Protein AF-A0A443RYI7-F1 (afdb_monomer_lite)

Foldseek 3Di:
DDDDDDDDDDDDDDDPPDPPPPPDDDDPPDQPAADPCLCVPQNAAKEKDFQWKWFFPVDADPVRHTDTDIAGQWMWIARPVDLVPGGPDIWGEADPDDPVRIGRVCFAAVDDPVRRNPTDHLVVVLSVVCNNRPPHQYFAAPVVSRCVNSVNNDDDPVSYDHQQCPAAAPVSGGDDLQVCCCQQPVDHASPTYHDRSVRSVSSVVSVVCVVVVVNVVVRHDSVVPD

Structure (mmCIF, N/CA/C/O backbone):
data_AF-A0A443RYI7-F1
#
_entry.id   AF-A0A443RYI7-F1
#
loop_
_atom_site.group_PDB
_atom_site.id
_atom_site.type_symbol
_atom_site.label_atom_id
_atom_site.label_alt_id
_atom_site.label_comp_id
_atom_site.label_asym_id
_atom_site.label_entity_id
_atom_site.label_seq_id
_atom_site.pdbx_PDB_ins_code
_atom_site.Cartn_x
_atom_site.Cartn_y
_atom_site.Cartn_z
_atom_site.occupancy
_atom_site.B_iso_or_equiv
_atom_site.auth_seq_id
_atom_site.auth_comp_id
_atom_site.auth_asym_id
_atom_site.auth_atom_id
_atom_site.pdbx_PDB_model_num
ATOM 1 N N . MET A 1 1 ? 34.301 -23.347 -64.567 1.00 43.81 1 MET A N 1
ATOM 2 C CA . MET A 1 1 ? 33.953 -21.922 -64.385 1.00 43.81 1 MET A CA 1
ATOM 3 C C . MET A 1 1 ? 32.588 -21.879 -63.715 1.00 43.81 1 MET A C 1
ATOM 5 O O . MET A 1 1 ? 31.635 -22.378 -64.293 1.00 43.81 1 MET A O 1
ATOM 9 N N . SER A 1 2 ? 32.547 -21.465 -62.447 1.00 40.09 2 SER A N 1
ATOM 10 C CA . SER A 1 2 ? 31.389 -21.588 -61.548 1.00 40.09 2 SER A CA 1
ATOM 11 C C . SER A 1 2 ? 30.437 -20.402 -61.723 1.00 40.09 2 SER A C 1
ATOM 13 O O . SER A 1 2 ? 30.880 -19.258 -61.648 1.00 40.09 2 SER A O 1
ATOM 15 N N . ALA A 1 3 ? 29.152 -20.670 -61.966 1.00 37.41 3 ALA A N 1
ATOM 16 C CA . ALA A 1 3 ? 28.098 -19.663 -62.034 1.00 37.41 3 ALA A CA 1
ATOM 17 C C . ALA A 1 3 ? 27.411 -19.554 -60.663 1.00 37.41 3 ALA A C 1
ATOM 19 O O . ALA A 1 3 ? 26.703 -20.467 -60.242 1.00 37.41 3 ALA A O 1
ATOM 20 N N . ALA A 1 4 ? 27.632 -18.441 -59.961 1.00 40.25 4 ALA A N 1
ATOM 21 C CA . ALA A 1 4 ? 26.939 -18.114 -58.719 1.00 40.25 4 ALA A CA 1
ATOM 22 C C . ALA A 1 4 ? 25.661 -17.317 -59.025 1.00 40.25 4 ALA A C 1
ATOM 24 O O . ALA A 1 4 ? 25.705 -16.255 -59.646 1.00 40.25 4 ALA A O 1
ATOM 25 N N . SER A 1 5 ? 24.523 -17.845 -58.575 1.00 39.62 5 SER A N 1
ATOM 26 C CA . SER A 1 5 ? 23.201 -17.221 -58.660 1.00 39.62 5 SER A CA 1
ATOM 27 C C . SER A 1 5 ? 23.110 -16.039 -57.683 1.00 39.62 5 SER A C 1
ATOM 29 O O . SER A 1 5 ? 23.299 -16.226 -56.480 1.00 39.62 5 SER A O 1
ATOM 31 N N . GLN A 1 6 ? 22.784 -14.839 -58.170 1.00 38.78 6 GLN A N 1
ATOM 32 C CA . GLN A 1 6 ? 22.410 -13.702 -57.324 1.00 38.78 6 GLN A CA 1
ATOM 33 C C . GLN A 1 6 ? 20.887 -13.668 -57.154 1.00 38.78 6 GLN A C 1
ATOM 35 O O . GLN A 1 6 ? 20.152 -13.340 -58.083 1.00 38.78 6 GLN A O 1
ATOM 40 N N . ALA A 1 7 ? 20.411 -14.001 -55.954 1.00 41.38 7 ALA A N 1
ATOM 41 C CA . ALA A 1 7 ? 19.024 -13.804 -55.554 1.00 41.38 7 ALA A CA 1
ATOM 42 C C . ALA A 1 7 ? 18.812 -12.348 -55.105 1.00 41.38 7 ALA A C 1
ATOM 44 O O . ALA A 1 7 ? 19.415 -11.882 -54.138 1.00 41.38 7 ALA A O 1
ATOM 45 N N . SER A 1 8 ? 17.937 -11.626 -55.803 1.00 38.16 8 SER A N 1
ATOM 46 C CA . SER A 1 8 ? 17.527 -10.259 -55.477 1.00 38.16 8 SER A CA 1
ATOM 47 C C . SER A 1 8 ? 16.677 -10.228 -54.197 1.00 38.16 8 SER A C 1
ATOM 49 O O . SER A 1 8 ? 15.516 -10.644 -54.209 1.00 38.16 8 SER A O 1
ATOM 51 N N . HIS A 1 9 ? 17.227 -9.711 -53.098 1.00 39.56 9 HIS A N 1
ATOM 52 C CA . HIS A 1 9 ? 16.470 -9.393 -51.884 1.00 39.56 9 HIS A CA 1
ATOM 53 C C . HIS A 1 9 ? 15.581 -8.163 -52.129 1.00 39.56 9 HIS A C 1
ATOM 55 O O . HIS A 1 9 ? 16.078 -7.050 -52.295 1.00 39.56 9 HIS A O 1
ATOM 61 N N . LYS A 1 10 ? 14.256 -8.348 -52.141 1.00 42.88 10 LYS A N 1
ATOM 62 C CA . LYS A 1 10 ? 13.304 -7.232 -52.044 1.00 42.88 10 LYS A CA 1
ATOM 63 C C . LYS A 1 10 ? 13.185 -6.814 -50.571 1.00 42.88 10 LYS A C 1
ATOM 65 O O . LYS A 1 10 ? 12.983 -7.691 -49.731 1.00 42.88 10 LYS A O 1
ATOM 70 N N . PRO A 1 11 ? 13.278 -5.519 -50.228 1.00 38.47 11 PRO A N 1
ATOM 71 C CA . PRO A 1 11 ? 13.053 -5.076 -48.858 1.00 38.47 11 PRO A CA 1
ATOM 72 C C . PRO A 1 11 ? 11.574 -5.257 -48.488 1.00 38.47 11 PRO A C 1
ATOM 74 O O . PRO A 1 11 ? 10.683 -4.847 -49.232 1.00 38.47 11 PRO A O 1
ATOM 77 N N . GLY A 1 12 ? 11.322 -5.892 -47.340 1.00 43.19 12 GLY A N 1
ATOM 78 C CA . GLY A 1 12 ? 9.984 -6.034 -46.766 1.00 43.19 12 GLY A CA 1
ATOM 79 C C . GLY A 1 12 ? 9.364 -4.681 -46.379 1.00 43.19 12 GLY A C 1
ATOM 80 O O . GLY A 1 12 ? 10.075 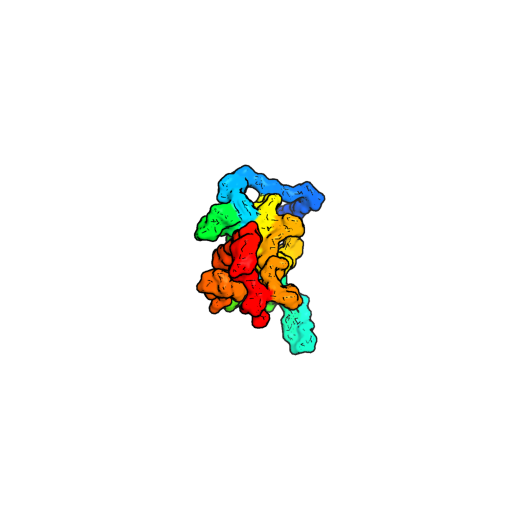-3.675 -46.280 1.00 43.19 12 GLY A O 1
ATOM 81 N N . PRO A 1 13 ? 8.037 -4.623 -46.174 1.00 38.12 13 PRO A N 1
ATOM 82 C CA . PRO A 1 13 ? 7.335 -3.372 -45.915 1.00 38.12 13 PRO A CA 1
ATOM 83 C C . PRO A 1 13 ? 7.849 -2.709 -44.630 1.00 38.12 13 PRO A C 1
ATOM 85 O O . PRO A 1 13 ? 7.863 -3.315 -43.560 1.00 38.12 13 PRO A O 1
ATOM 88 N N . ARG A 1 14 ? 8.266 -1.440 -44.742 1.00 41.56 14 ARG A N 1
ATOM 89 C CA . ARG A 1 14 ? 8.640 -0.593 -43.600 1.00 41.56 14 ARG A CA 1
ATOM 90 C C . ARG A 1 14 ? 7.462 -0.507 -42.628 1.00 41.56 14 ARG A C 1
ATOM 92 O O . ARG A 1 14 ? 6.391 -0.031 -43.006 1.00 41.56 14 ARG A O 1
ATOM 99 N N . ALA A 1 15 ? 7.680 -0.923 -41.381 1.00 39.38 15 ALA A N 1
ATOM 100 C CA . ALA A 1 15 ? 6.757 -0.661 -40.286 1.00 39.38 15 ALA A CA 1
ATOM 101 C C . ALA A 1 15 ? 6.470 0.849 -40.229 1.00 39.38 15 ALA A C 1
ATOM 103 O O . ALA A 1 15 ? 7.394 1.664 -40.161 1.00 39.38 15 ALA A O 1
ATOM 104 N N . LYS A 1 16 ? 5.191 1.231 -40.320 1.00 35.66 16 LYS A N 1
ATOM 105 C CA . LYS A 1 16 ? 4.776 2.627 -40.163 1.00 35.66 16 LYS A CA 1
ATOM 106 C C . LYS A 1 16 ? 5.131 3.063 -38.744 1.00 35.66 16 LYS A C 1
ATOM 108 O O . LYS A 1 16 ? 4.700 2.429 -37.785 1.00 35.66 16 LYS A O 1
ATOM 113 N N . ALA A 1 17 ? 5.910 4.136 -38.626 1.00 36.09 17 ALA A N 1
ATOM 114 C CA . ALA A 1 17 ? 6.162 4.791 -37.354 1.00 36.09 17 ALA A CA 1
ATOM 115 C C . ALA A 1 17 ? 4.813 5.187 -36.737 1.00 36.09 17 ALA A C 1
ATOM 117 O O . ALA A 1 17 ? 4.085 6.008 -37.298 1.00 36.09 17 ALA A O 1
ATOM 118 N N . ILE A 1 18 ? 4.462 4.567 -35.611 1.00 36.22 18 ILE A N 1
ATOM 119 C CA . ILE A 1 18 ? 3.327 4.989 -34.796 1.00 36.22 18 ILE A CA 1
ATOM 120 C C . ILE A 1 18 ? 3.716 6.361 -34.251 1.00 36.22 18 ILE A C 1
ATOM 122 O O . ILE A 1 18 ? 4.628 6.472 -33.433 1.00 36.22 18 ILE A O 1
ATOM 126 N N . GLN A 1 19 ? 3.074 7.415 -34.757 1.00 32.22 19 GLN A N 1
ATOM 127 C CA . GLN A 1 19 ? 3.168 8.741 -34.160 1.00 32.22 19 GLN A CA 1
ATOM 128 C C . GLN A 1 19 ? 2.731 8.617 -32.703 1.00 32.22 19 GLN A C 1
ATOM 130 O O . GLN A 1 19 ? 1.553 8.390 -32.416 1.00 32.22 19 GLN A O 1
ATOM 135 N N . SER A 1 20 ? 3.692 8.750 -31.789 1.00 33.91 20 SER A N 1
ATOM 136 C CA . SER A 1 20 ? 3.438 8.925 -30.368 1.00 33.91 20 SER A CA 1
ATOM 137 C C . SER A 1 20 ? 2.616 10.199 -30.213 1.00 33.91 20 SER A C 1
ATOM 139 O O . SER A 1 20 ? 3.154 11.311 -30.245 1.00 33.91 20 SER A O 1
ATOM 141 N N . HIS A 1 21 ? 1.302 10.049 -30.102 1.00 33.75 21 HIS A N 1
ATOM 142 C CA . HIS A 1 21 ? 0.443 11.138 -29.686 1.00 33.75 21 HIS A CA 1
ATOM 143 C C . HIS A 1 21 ? 0.839 11.425 -28.239 1.00 33.75 21 HIS A C 1
ATOM 145 O O . HIS A 1 21 ? 0.488 10.678 -27.330 1.00 33.75 21 HIS A O 1
ATOM 151 N N . LYS A 1 22 ? 1.663 12.460 -28.037 1.00 35.72 22 LYS A N 1
ATOM 152 C CA . LYS A 1 22 ? 1.912 13.036 -26.717 1.00 35.72 22 LYS A CA 1
ATOM 153 C C . LYS A 1 22 ? 0.568 13.555 -26.222 1.00 35.72 22 LYS A C 1
ATOM 155 O O . LYS A 1 22 ? 0.165 14.656 -26.585 1.00 35.72 22 LYS A O 1
ATOM 160 N N . VAL A 1 23 ? -0.148 12.739 -25.457 1.00 33.56 23 VAL A N 1
ATOM 161 C CA . VAL A 1 23 ? -1.316 13.208 -24.718 1.00 33.56 23 VAL A CA 1
ATOM 162 C C . VAL A 1 23 ? -0.775 14.196 -23.679 1.00 33.56 23 VAL A C 1
ATOM 164 O O . VAL A 1 23 ? 0.109 13.813 -22.906 1.00 33.56 23 VAL A O 1
ATOM 167 N N . PRO A 1 24 ? -1.200 15.470 -23.680 1.00 34.31 24 PRO A N 1
ATOM 168 C CA . PRO A 1 24 ? -0.749 16.411 -22.669 1.00 34.31 24 PRO A CA 1
ATOM 169 C C . PRO A 1 24 ? -1.235 15.919 -21.305 1.00 34.31 24 PRO A C 1
ATOM 171 O O . PRO A 1 24 ? -2.402 15.553 -21.159 1.00 34.31 24 PRO A O 1
ATOM 174 N N . LEU A 1 25 ? -0.348 15.913 -20.308 1.00 34.78 25 LEU A N 1
ATOM 175 C CA . LEU A 1 25 ? -0.761 15.748 -18.916 1.00 34.78 25 LEU A CA 1
ATOM 176 C C . LEU A 1 25 ? -1.787 16.847 -18.583 1.00 34.78 25 LEU A C 1
ATOM 178 O O . LEU A 1 25 ? -1.568 18.001 -18.970 1.00 34.78 25 LEU A O 1
ATOM 182 N N . PRO A 1 26 ? -2.904 16.531 -17.906 1.00 39.03 26 PRO A N 1
ATOM 183 C CA . PRO A 1 26 ? -3.878 17.549 -17.551 1.00 39.03 26 PRO A CA 1
ATOM 184 C C . PRO A 1 26 ? -3.249 18.558 -16.581 1.00 39.03 26 PRO A C 1
ATOM 186 O O . PRO A 1 26 ? -2.597 18.189 -15.604 1.00 39.03 26 PRO A O 1
ATOM 189 N N . PHE A 1 27 ? -3.452 19.841 -16.886 1.00 35.19 27 PHE A N 1
ATOM 190 C CA . PHE A 1 27 ? -3.135 20.986 -16.034 1.00 35.19 27 PHE A CA 1
ATOM 191 C C . PHE A 1 27 ? -3.686 20.809 -14.603 1.00 35.19 27 PHE A C 1
ATOM 193 O O . PHE A 1 27 ? -4.706 20.133 -14.418 1.00 35.19 27 PHE A O 1
ATOM 200 N N . PRO A 1 28 ? -3.088 21.468 -13.588 1.00 38.59 28 PRO A N 1
ATOM 201 C CA . PRO A 1 28 ? -3.657 21.509 -12.247 1.00 38.59 28 PRO A CA 1
ATOM 202 C C . PRO A 1 28 ? -4.983 22.279 -12.313 1.00 38.59 28 PRO A C 1
ATOM 204 O O . PRO A 1 28 ? -5.000 23.500 -12.426 1.00 38.59 28 PRO A O 1
ATOM 207 N N . GLY A 1 29 ? -6.104 21.555 -12.333 1.00 37.88 29 GLY A N 1
ATOM 208 C CA . GLY A 1 29 ? -7.439 22.159 -12.392 1.00 37.88 29 GLY A CA 1
ATOM 209 C C . GLY A 1 29 ? -8.545 21.286 -12.985 1.00 37.88 29 GLY A C 1
ATOM 210 O O . GLY A 1 29 ? -9.714 21.576 -12.758 1.00 37.88 29 GLY A O 1
ATOM 211 N N . PHE A 1 30 ? -8.221 20.201 -13.697 1.00 41.50 30 PHE A N 1
ATOM 212 C CA . PHE A 1 30 ? -9.244 19.281 -14.208 1.00 41.50 30 PHE A CA 1
ATOM 213 C C . PHE A 1 30 ? -8.794 17.826 -14.054 1.00 41.50 30 PHE A C 1
ATOM 215 O O . PHE A 1 30 ? -8.248 17.213 -14.969 1.00 41.50 30 PHE A O 1
ATOM 222 N N . MET A 1 31 ? -8.994 17.272 -12.856 1.00 49.22 31 MET A N 1
ATOM 223 C CA . MET A 1 31 ? -8.904 15.825 -12.664 1.00 49.22 31 MET A CA 1
ATOM 224 C C . MET A 1 31 ? -10.118 15.163 -13.333 1.00 49.22 31 MET A C 1
ATOM 226 O O . MET A 1 31 ? -11.227 15.688 -13.202 1.00 49.22 31 MET A O 1
ATOM 230 N N . PRO A 1 32 ? -9.959 14.027 -14.038 1.00 52.44 32 PRO A N 1
ATOM 231 C CA . PRO A 1 32 ? -11.094 13.321 -14.619 1.00 52.44 32 PRO A CA 1
ATOM 232 C C . PRO A 1 32 ? -12.107 12.972 -13.520 1.00 52.44 32 PRO A C 1
ATOM 234 O O . PRO A 1 32 ? -11.778 12.344 -12.511 1.00 52.44 32 PRO A O 1
ATOM 237 N N . THR A 1 33 ? -13.348 13.421 -13.697 1.00 57.69 33 THR A N 1
ATOM 238 C CA . THR A 1 33 ? -14.435 13.168 -12.752 1.00 57.69 33 THR A CA 1
ATOM 239 C C . THR A 1 33 ? -14.853 11.698 -12.796 1.00 57.69 33 THR A C 1
ATOM 241 O O . THR A 1 33 ? -14.803 11.034 -13.834 1.00 57.69 33 THR A O 1
ATOM 244 N N . ARG A 1 34 ? -15.250 11.165 -11.635 1.00 65.19 34 ARG A N 1
ATOM 245 C CA . ARG A 1 34 ? -15.766 9.798 -11.500 1.00 65.19 34 ARG A CA 1
ATOM 246 C C . ARG A 1 34 ? -17.025 9.640 -12.357 1.00 65.19 34 ARG A C 1
ATOM 248 O O . ARG A 1 34 ? -17.881 10.524 -12.365 1.00 65.19 34 ARG A O 1
ATOM 255 N N . THR A 1 35 ? -17.177 8.513 -13.050 1.00 66.56 35 THR A N 1
ATOM 256 C CA . THR A 1 35 ? -18.417 8.245 -13.788 1.00 66.56 35 THR A CA 1
ATOM 257 C C . THR A 1 35 ? -19.504 7.748 -12.835 1.00 66.56 35 THR A C 1
ATOM 259 O O . THR A 1 35 ? -19.222 7.101 -11.825 1.00 66.56 35 THR A O 1
ATOM 262 N N . ARG A 1 36 ? -20.776 7.983 -13.173 1.00 61.09 36 ARG A N 1
ATOM 263 C CA . ARG A 1 36 ? -21.921 7.433 -12.425 1.00 61.09 36 ARG A CA 1
ATOM 264 C C . ARG A 1 36 ? -21.851 5.903 -12.283 1.00 61.09 36 ARG A C 1
ATOM 266 O O . ARG A 1 36 ? -22.144 5.379 -11.215 1.00 61.09 36 ARG A O 1
ATOM 273 N N . LYS A 1 37 ? -21.354 5.208 -13.314 1.00 63.88 37 LYS A N 1
ATOM 274 C CA . LYS A 1 37 ? -21.107 3.758 -13.282 1.00 63.88 37 LYS A CA 1
ATOM 275 C C . LYS A 1 37 ? -20.062 3.363 -12.239 1.00 63.88 37 LYS A C 1
ATOM 277 O O . LYS A 1 37 ? -20.247 2.358 -11.568 1.00 63.88 37 LYS A O 1
ATOM 282 N N . ASP A 1 38 ? -18.996 4.145 -12.057 1.00 62.56 38 ASP A N 1
ATOM 283 C CA . ASP A 1 38 ? -18.013 3.873 -10.999 1.00 62.56 38 ASP A CA 1
ATOM 284 C C . ASP A 1 38 ? -18.622 4.080 -9.604 1.00 62.56 38 ASP A C 1
ATOM 286 O O . ASP A 1 38 ? -18.206 3.420 -8.653 1.00 62.56 38 ASP A O 1
ATOM 290 N N . ILE A 1 39 ? -19.566 5.024 -9.457 1.00 63.91 39 ILE A N 1
ATOM 291 C CA . ILE A 1 39 ? -20.328 5.274 -8.217 1.00 63.91 39 ILE A CA 1
ATOM 292 C C . ILE A 1 39 ? -21.167 4.068 -7.840 1.00 63.91 39 ILE A C 1
ATOM 294 O O . ILE A 1 39 ? -21.011 3.533 -6.745 1.00 63.91 39 ILE A O 1
ATOM 298 N N . GLU A 1 40 ? -21.986 3.619 -8.779 1.00 63.25 40 GLU A N 1
ATOM 299 C CA . GLU A 1 40 ? -22.911 2.506 -8.595 1.00 63.25 40 GLU A CA 1
ATOM 300 C C . GLU A 1 40 ? -22.177 1.165 -8.436 1.00 63.25 40 GLU A C 1
ATOM 302 O O . GLU A 1 40 ? -22.573 0.344 -7.615 1.00 63.25 40 GLU A O 1
ATOM 307 N N . LYS A 1 41 ? -21.078 0.948 -9.172 1.00 61.06 41 LYS A N 1
ATOM 308 C CA . LYS A 1 41 ? -20.341 -0.327 -9.173 1.00 61.06 41 LYS A CA 1
ATOM 309 C C . LYS A 1 41 ? -19.407 -0.507 -7.975 1.00 61.06 41 LYS A C 1
ATOM 311 O O . LYS A 1 41 ? -19.204 -1.629 -7.528 1.00 61.06 41 LYS A O 1
ATOM 316 N N . PHE A 1 42 ? -18.798 0.574 -7.491 1.00 63.94 42 PHE A N 1
ATOM 317 C CA . PHE A 1 42 ? -17.690 0.503 -6.533 1.00 63.94 42 PHE A CA 1
ATOM 318 C C . PHE A 1 42 ? -17.905 1.365 -5.291 1.00 63.94 42 PHE A C 1
ATOM 320 O O . PHE A 1 42 ? -16.907 1.789 -4.718 1.00 63.94 42 PHE A O 1
ATOM 327 N N . GLY A 1 43 ? -19.143 1.747 -4.956 1.00 64.94 43 GLY A N 1
ATOM 328 C CA . GLY A 1 43 ? -19.494 2.695 -3.885 1.00 64.94 43 GLY A CA 1
ATOM 329 C C . GLY A 1 43 ? -18.618 2.642 -2.616 1.00 64.94 43 GLY A C 1
ATOM 330 O O . GLY A 1 43 ? -18.002 1.631 -2.300 1.00 64.94 43 GLY A O 1
ATOM 331 N N . GLY A 1 44 ? -18.553 3.756 -1.885 1.00 79.12 44 GLY A N 1
ATOM 332 C CA . GLY A 1 44 ? -17.774 3.855 -0.642 1.00 79.12 44 GLY A CA 1
ATOM 333 C C . GLY A 1 44 ? -16.292 4.194 -0.828 1.00 79.12 44 GLY A C 1
ATOM 334 O O . GLY A 1 44 ? -15.858 4.591 -1.916 1.00 79.12 44 GLY A O 1
ATOM 335 N N . ASP A 1 45 ? -15.552 4.079 0.268 1.00 88.06 45 ASP A N 1
ATOM 336 C CA . ASP A 1 45 ? -14.120 4.355 0.387 1.00 88.06 45 ASP A CA 1
ATOM 337 C C . ASP A 1 45 ? -13.264 3.206 -0.182 1.00 88.06 45 ASP A C 1
ATOM 339 O O . ASP A 1 45 ? -13.780 2.121 -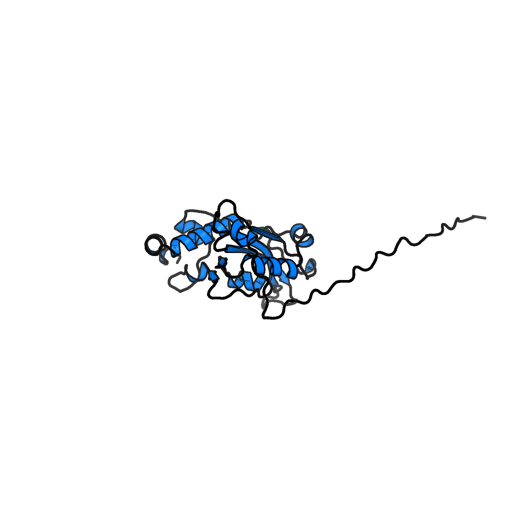0.483 1.00 88.06 45 ASP A O 1
ATOM 343 N N . ILE A 1 46 ? -11.976 3.470 -0.417 1.00 92.12 46 ILE A N 1
ATOM 344 C CA . ILE A 1 46 ? -11.070 2.563 -1.135 1.00 92.12 46 ILE A CA 1
ATOM 345 C C . ILE A 1 46 ? -9.865 2.226 -0.271 1.00 92.12 46 ILE A C 1
ATOM 347 O O . ILE A 1 46 ? -9.175 3.131 0.189 1.00 92.12 46 ILE A O 1
ATOM 351 N N . CYS A 1 47 ? -9.566 0.935 -0.145 1.00 94.06 47 CYS A N 1
ATOM 352 C CA . CYS A 1 47 ? -8.260 0.484 0.311 1.00 94.06 47 CYS A CA 1
ATOM 353 C C . CYS A 1 47 ? -7.295 0.399 -0.874 1.00 94.06 47 CYS A C 1
ATOM 355 O O . CYS A 1 47 ? -7.667 -0.107 -1.935 1.00 94.06 47 CYS A O 1
ATOM 357 N N . ILE A 1 48 ? -6.068 0.869 -0.689 1.00 95.31 48 ILE A N 1
ATOM 358 C CA . ILE A 1 48 ? -4.972 0.722 -1.648 1.00 95.31 48 ILE A CA 1
ATOM 359 C C . ILE A 1 48 ? -3.864 -0.118 -1.026 1.00 95.31 48 ILE A C 1
ATOM 361 O O . ILE A 1 48 ? -3.579 0.015 0.162 1.00 95.31 48 ILE A O 1
ATOM 365 N N . ASP A 1 49 ? -3.246 -0.954 -1.850 1.00 95.00 49 ASP A N 1
ATOM 366 C CA . ASP A 1 49 ? -1.980 -1.598 -1.530 1.00 95.00 49 ASP A CA 1
ATOM 367 C C . ASP A 1 49 ? -1.041 -1.553 -2.744 1.00 95.00 49 ASP A C 1
ATOM 369 O O . ASP A 1 49 ? -1.477 -1.639 -3.904 1.00 95.00 49 ASP A O 1
ATOM 373 N N . VAL A 1 50 ? 0.252 -1.353 -2.472 1.00 96.88 50 VAL A N 1
ATOM 374 C CA . VAL A 1 50 ? 1.279 -1.123 -3.492 1.00 96.88 50 VAL A CA 1
ATOM 375 C C . VAL A 1 50 ? 2.479 -2.028 -3.270 1.00 96.88 50 VAL A C 1
ATOM 377 O O . VAL A 1 50 ? 3.322 -1.792 -2.396 1.00 96.88 50 VAL A O 1
ATOM 380 N N . GLU A 1 51 ? 2.650 -2.970 -4.191 1.00 96.56 51 GLU A N 1
ATOM 381 C CA . GLU A 1 51 ? 3.861 -3.772 -4.275 1.00 96.56 51 GLU A CA 1
ATOM 382 C C . GLU A 1 51 ? 4.954 -3.028 -5.024 1.00 96.56 51 GLU A C 1
ATOM 384 O O . GLU A 1 51 ? 4.724 -2.414 -6.073 1.00 96.56 51 GLU A O 1
ATOM 389 N N . LYS A 1 52 ? 6.177 -3.098 -4.497 1.00 96.56 52 LYS A N 1
ATOM 390 C CA . LYS A 1 52 ? 7.283 -2.234 -4.921 1.00 96.56 52 LYS A CA 1
ATOM 391 C C . LYS A 1 52 ? 8.438 -3.037 -5.505 1.00 96.56 52 LYS A C 1
ATOM 393 O O . LYS A 1 52 ? 8.726 -4.161 -5.102 1.00 96.56 52 LYS A O 1
ATOM 398 N N . ILE A 1 53 ? 9.148 -2.397 -6.421 1.00 96.69 53 ILE A N 1
ATOM 399 C CA . ILE A 1 53 ? 10.481 -2.773 -6.883 1.00 96.69 53 ILE A CA 1
ATOM 400 C C . ILE A 1 53 ? 11.500 -1.739 -6.404 1.00 96.69 53 ILE A C 1
ATOM 402 O O . ILE A 1 53 ? 11.173 -0.571 -6.206 1.00 96.69 53 ILE A O 1
ATOM 406 N N . GLY A 1 54 ? 12.752 -2.156 -6.243 1.00 96.69 54 GLY A N 1
ATOM 407 C CA . GLY A 1 54 ? 13.878 -1.242 -6.084 1.00 96.69 54 GLY A CA 1
ATOM 408 C C . GLY A 1 54 ? 14.466 -0.877 -7.444 1.00 96.69 54 GLY A C 1
ATOM 409 O O . GLY A 1 54 ? 14.698 -1.758 -8.270 1.00 96.69 54 GLY A O 1
ATOM 410 N N . VAL A 1 55 ? 14.763 0.397 -7.668 1.00 96.06 55 VAL A N 1
ATOM 411 C CA . VAL A 1 55 ? 15.428 0.895 -8.876 1.00 96.06 55 VAL A CA 1
ATOM 412 C C . VAL A 1 55 ? 16.763 1.509 -8.485 1.00 96.06 55 VAL A C 1
ATOM 414 O O . VAL A 1 55 ? 16.819 2.462 -7.716 1.00 96.06 55 VAL A O 1
ATOM 417 N N . TRP A 1 56 ? 17.858 0.948 -8.995 1.00 95.31 56 TRP A N 1
ATOM 418 C CA . TRP A 1 56 ? 19.188 1.494 -8.755 1.00 95.31 56 TRP A CA 1
ATOM 419 C C . TRP A 1 56 ? 19.362 2.804 -9.524 1.00 95.31 56 TRP A C 1
ATOM 421 O O . TRP A 1 56 ? 19.223 2.830 -10.746 1.00 95.31 56 TRP A O 1
ATOM 431 N N . ASN A 1 57 ? 19.708 3.872 -8.812 1.00 86.88 57 ASN A N 1
ATOM 432 C CA . ASN A 1 57 ? 19.831 5.223 -9.365 1.00 86.88 57 ASN A CA 1
ATOM 433 C C . ASN A 1 57 ? 21.288 5.655 -9.623 1.00 86.88 57 ASN A C 1
ATOM 435 O O . ASN A 1 57 ? 21.570 6.839 -9.783 1.00 86.88 57 ASN A O 1
ATOM 439 N N . GLY A 1 58 ? 22.232 4.709 -9.639 1.00 86.69 58 GLY A N 1
ATOM 440 C CA . GLY A 1 58 ? 23.666 5.009 -9.743 1.00 86.69 58 GLY A CA 1
ATOM 441 C C . GLY A 1 58 ? 24.338 5.300 -8.397 1.00 86.69 58 GLY A C 1
ATOM 442 O O . GLY A 1 58 ? 25.564 5.330 -8.319 1.00 86.69 58 GLY A O 1
ATOM 443 N N . GLY A 1 59 ? 23.555 5.468 -7.328 1.00 87.56 59 GLY A N 1
ATOM 444 C CA . GLY A 1 59 ? 24.049 5.748 -5.987 1.00 87.56 59 GLY A CA 1
ATOM 445 C C . GLY A 1 59 ? 24.591 4.519 -5.255 1.00 87.56 59 GLY A C 1
ATOM 446 O O . GLY A 1 59 ? 24.209 3.371 -5.518 1.00 87.56 59 GLY A O 1
ATOM 447 N N . TYR A 1 60 ? 25.455 4.783 -4.277 1.00 89.25 60 TYR A N 1
ATOM 448 C CA . TYR A 1 60 ? 25.984 3.797 -3.341 1.00 89.25 60 TYR A CA 1
ATOM 449 C C . TYR A 1 60 ? 25.832 4.314 -1.907 1.00 89.25 60 TYR A C 1
ATOM 451 O O . TYR A 1 60 ? 26.079 5.482 -1.616 1.00 89.25 60 TYR A O 1
ATOM 459 N N . SER A 1 61 ? 25.410 3.433 -1.007 1.00 84.50 61 SER A N 1
ATOM 460 C CA . SER A 1 61 ? 25.419 3.660 0.438 1.00 84.50 61 SER A CA 1
ATOM 461 C C . SER A 1 61 ? 26.850 3.844 0.960 1.00 84.50 61 SER A C 1
ATOM 463 O O . SER A 1 61 ? 27.816 3.436 0.312 1.00 84.50 61 SER A O 1
ATOM 465 N N . LYS A 1 62 ? 26.991 4.373 2.184 1.00 83.12 62 LYS A N 1
ATOM 466 C CA . LYS A 1 62 ? 28.294 4.546 2.861 1.00 83.12 62 LYS A CA 1
ATOM 467 C C . LYS A 1 62 ? 29.112 3.251 2.962 1.00 83.12 62 LYS A C 1
ATOM 469 O O . LYS A 1 62 ? 30.333 3.306 3.029 1.00 83.12 62 LYS A O 1
ATOM 474 N N . ASN A 1 63 ? 28.440 2.102 2.929 1.00 87.56 63 ASN A N 1
ATOM 475 C CA . ASN A 1 63 ? 29.052 0.782 3.058 1.00 87.56 63 ASN A CA 1
ATOM 476 C C . ASN A 1 63 ? 29.376 0.156 1.686 1.00 87.56 63 ASN A C 1
ATOM 478 O O . ASN A 1 63 ? 29.661 -1.033 1.610 1.00 87.56 63 ASN A O 1
ATOM 482 N N . GLY A 1 64 ? 29.268 0.919 0.590 1.00 86.38 64 GLY A N 1
ATOM 483 C CA . GLY A 1 64 ? 29.567 0.460 -0.771 1.00 86.38 64 GLY A CA 1
ATOM 484 C C . GLY A 1 64 ? 28.459 -0.359 -1.444 1.00 86.38 64 GLY A C 1
ATOM 485 O O . GLY A 1 64 ? 28.609 -0.761 -2.594 1.00 86.38 64 GLY A O 1
ATOM 486 N N . ASN A 1 65 ? 27.322 -0.589 -0.779 1.00 87.88 65 ASN A N 1
ATOM 487 C CA . ASN A 1 65 ? 26.171 -1.261 -1.391 1.00 87.88 65 ASN A CA 1
ATOM 488 C C . ASN A 1 65 ? 25.396 -0.307 -2.301 1.00 87.88 65 ASN A C 1
ATOM 490 O O . ASN A 1 65 ? 25.238 0.862 -1.955 1.00 87.88 65 ASN A O 1
ATOM 494 N N . ARG A 1 66 ? 24.853 -0.810 -3.416 1.00 90.12 66 ARG A N 1
ATOM 495 C CA . ARG A 1 66 ? 23.962 -0.046 -4.309 1.00 90.12 66 ARG A CA 1
ATOM 496 C C . ARG A 1 66 ? 22.780 0.558 -3.540 1.00 90.12 66 ARG A C 1
ATOM 498 O O . ARG A 1 66 ? 22.162 -0.131 -2.730 1.00 90.12 66 ARG A O 1
ATOM 505 N N . SER A 1 67 ? 22.462 1.816 -3.832 1.00 90.56 67 SER A N 1
ATOM 506 C CA . SER A 1 67 ? 21.281 2.512 -3.311 1.00 90.56 67 SER A CA 1
ATOM 507 C C . SER A 1 67 ? 20.103 2.353 -4.269 1.00 90.56 67 SER A C 1
ATOM 509 O O . SER A 1 67 ? 20.267 2.541 -5.472 1.00 90.56 67 SER A O 1
ATOM 511 N N . TYR A 1 68 ? 18.926 2.008 -3.755 1.00 93.00 68 TYR A N 1
ATOM 512 C CA . TYR A 1 68 ? 17.737 1.774 -4.573 1.00 93.00 68 TYR A CA 1
ATOM 513 C C . TYR A 1 68 ? 16.612 2.708 -4.148 1.00 93.00 68 TYR A C 1
ATOM 515 O O . TYR A 1 68 ? 16.306 2.785 -2.960 1.00 93.00 68 TYR A O 1
ATOM 523 N N . ASP A 1 69 ? 15.968 3.336 -5.125 1.00 94.00 69 ASP A N 1
ATOM 524 C CA . ASP A 1 69 ? 14.716 4.058 -4.925 1.00 94.00 69 ASP A CA 1
ATOM 525 C C . ASP A 1 69 ? 13.556 3.070 -5.055 1.00 94.00 69 ASP A C 1
ATOM 527 O O . ASP A 1 69 ? 13.550 2.221 -5.951 1.00 94.00 69 ASP A O 1
ATOM 531 N N . LEU A 1 70 ? 12.569 3.154 -4.166 1.00 95.81 70 LEU A N 1
ATOM 532 C CA . LEU A 1 70 ? 11.384 2.307 -4.252 1.00 95.81 70 LEU A CA 1
ATOM 533 C C . LEU A 1 70 ? 10.416 2.864 -5.295 1.00 95.81 70 LEU A C 1
ATOM 535 O O . LEU A 1 70 ? 10.071 4.044 -5.273 1.00 95.81 70 LEU A O 1
ATOM 539 N N . LYS A 1 71 ? 9.958 2.001 -6.201 1.00 97.06 71 LYS A N 1
ATOM 540 C CA . LYS A 1 71 ? 8.977 2.328 -7.236 1.00 97.06 71 LYS A CA 1
ATOM 541 C C . LYS A 1 71 ? 7.863 1.295 -7.248 1.00 97.06 71 LYS A C 1
ATOM 543 O O . LYS A 1 71 ? 8.126 0.101 -7.154 1.00 97.06 71 LYS A O 1
ATOM 548 N N . ALA A 1 72 ? 6.625 1.752 -7.390 1.00 97.56 72 ALA A N 1
ATOM 549 C CA . ALA A 1 72 ? 5.459 0.892 -7.518 1.00 97.56 72 ALA A CA 1
ATOM 550 C C . ALA A 1 72 ? 5.627 -0.047 -8.724 1.00 97.56 72 ALA A C 1
ATOM 552 O O . ALA A 1 72 ? 5.995 0.401 -9.812 1.00 97.56 72 ALA A O 1
ATOM 553 N N . GLY A 1 73 ? 5.367 -1.336 -8.534 1.00 96.94 73 GLY A N 1
ATOM 554 C CA . GLY A 1 73 ? 5.378 -2.360 -9.579 1.00 96.94 73 GLY A CA 1
ATOM 555 C C . GLY A 1 73 ? 4.027 -3.054 -9.756 1.00 96.94 73 GLY A C 1
ATOM 556 O O . GLY A 1 73 ? 3.728 -3.496 -10.862 1.00 96.94 73 GLY A O 1
ATOM 557 N N . ARG A 1 74 ? 3.181 -3.085 -8.723 1.00 97.06 74 ARG A N 1
ATOM 558 C CA . ARG A 1 74 ? 1.760 -3.442 -8.822 1.00 97.06 74 ARG A CA 1
ATOM 559 C C . ARG A 1 74 ? 0.961 -2.551 -7.881 1.00 97.06 74 ARG A C 1
ATOM 561 O O . ARG A 1 74 ? 1.418 -2.283 -6.775 1.00 97.06 74 ARG A O 1
ATOM 568 N N . VAL A 1 75 ? -0.197 -2.085 -8.326 1.00 97.44 75 VAL A N 1
ATOM 569 C CA . VAL A 1 75 ? -1.129 -1.313 -7.499 1.00 97.44 75 VAL A CA 1
ATOM 570 C C . VAL A 1 75 ? -2.465 -2.023 -7.511 1.00 97.44 75 VAL A C 1
ATOM 572 O O . VAL A 1 75 ? -2.993 -2.341 -8.579 1.00 97.44 75 VAL A O 1
ATOM 575 N N . THR A 1 76 ? -3.011 -2.241 -6.323 1.00 95.38 76 THR A N 1
ATOM 576 C CA . THR A 1 76 ? -4.330 -2.835 -6.146 1.00 95.38 76 THR A CA 1
ATOM 577 C C . THR A 1 76 ? -5.241 -1.866 -5.413 1.00 95.38 76 THR A C 1
ATOM 579 O O . THR A 1 76 ? -4.823 -1.154 -4.502 1.00 95.38 76 THR A O 1
ATOM 582 N N . LEU A 1 77 ? -6.496 -1.801 -5.849 1.00 93.94 77 LEU A N 1
ATOM 583 C CA . LEU A 1 77 ? -7.547 -1.029 -5.201 1.00 93.94 77 LEU A CA 1
ATOM 584 C C . LEU A 1 77 ? -8.681 -1.971 -4.829 1.00 93.94 77 LEU A C 1
ATOM 58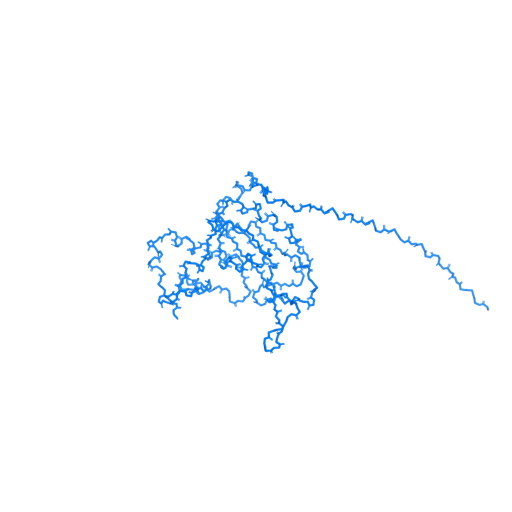6 O O . LEU A 1 77 ? -9.186 -2.719 -5.670 1.00 93.94 77 LEU A O 1
ATOM 590 N N . HIS A 1 78 ? -9.134 -1.871 -3.588 1.00 91.50 78 HIS A N 1
ATOM 591 C CA . HIS A 1 78 ? -10.225 -2.664 -3.045 1.00 91.50 78 HIS A CA 1
ATOM 592 C C . HIS A 1 78 ? -11.339 -1.730 -2.582 1.00 91.50 78 HIS A C 1
ATOM 594 O O . HIS A 1 78 ? -11.106 -0.793 -1.821 1.00 91.50 78 HIS A O 1
ATOM 600 N N . SER A 1 79 ? -12.565 -1.964 -3.047 1.00 87.38 79 SER A N 1
ATOM 601 C CA . SER A 1 79 ? -13.730 -1.252 -2.519 1.00 87.38 79 SER A CA 1
ATOM 602 C C . SER A 1 79 ? -14.095 -1.801 -1.143 1.00 87.38 79 SER A C 1
ATOM 604 O O . SER A 1 79 ? -14.081 -3.010 -0.915 1.00 87.38 79 SER A O 1
ATOM 606 N N . MET A 1 80 ? -14.457 -0.904 -0.231 1.00 78.31 80 MET A N 1
ATOM 607 C CA . MET A 1 80 ? -14.909 -1.269 1.112 1.00 78.31 80 MET A CA 1
ATOM 608 C C . MET A 1 80 ? -16.381 -1.685 1.168 1.00 78.31 80 MET A C 1
ATOM 610 O O . MET A 1 80 ? -16.860 -2.090 2.224 1.00 78.31 80 MET A O 1
ATOM 614 N N . TYR A 1 81 ? -17.115 -1.606 0.055 1.00 73.81 81 TYR A N 1
ATOM 615 C CA . TYR A 1 81 ? -18.512 -2.036 0.015 1.00 73.81 81 TYR A CA 1
ATOM 616 C C . TYR A 1 81 ? -18.655 -3.553 0.220 1.00 73.81 81 TYR A C 1
ATOM 618 O O . TYR A 1 81 ? -19.602 -3.995 0.868 1.00 73.81 81 TYR A O 1
ATOM 626 N N . ASN A 1 82 ? -17.707 -4.352 -0.288 1.00 69.69 82 ASN A N 1
ATOM 627 C CA . ASN A 1 82 ? -17.635 -5.791 -0.032 1.00 69.69 82 ASN A CA 1
ATOM 628 C C . ASN A 1 82 ? -16.187 -6.304 -0.133 1.00 69.69 82 ASN A C 1
ATOM 630 O O . ASN A 1 82 ? -15.757 -6.837 -1.157 1.00 69.69 82 ASN A O 1
ATOM 634 N N . ILE A 1 83 ? -15.444 -6.176 0.966 1.00 65.00 83 ILE A N 1
ATOM 635 C CA . ILE A 1 83 ? -14.007 -6.479 1.016 1.00 65.00 83 ILE A CA 1
ATOM 636 C C . ILE A 1 83 ? -13.653 -7.930 0.632 1.00 65.00 83 ILE A C 1
ATOM 638 O O . ILE A 1 83 ? -12.540 -8.177 0.180 1.00 65.00 83 ILE A O 1
ATOM 642 N N . GLU A 1 84 ? -14.593 -8.876 0.759 1.00 61.81 84 GLU A N 1
ATOM 643 C CA . GLU A 1 84 ? -14.388 -10.288 0.404 1.00 61.81 84 GLU A CA 1
ATOM 644 C C . GLU A 1 84 ? -14.287 -10.503 -1.119 1.00 61.81 84 GLU A C 1
ATOM 646 O O . GLU A 1 84 ? -13.707 -11.495 -1.543 1.00 61.81 84 GLU A O 1
ATOM 651 N N . ASN A 1 85 ? -14.840 -9.605 -1.953 1.00 59.31 85 ASN A N 1
ATOM 652 C CA . ASN A 1 85 ? -14.965 -9.829 -3.404 1.00 59.31 85 ASN A CA 1
ATOM 653 C C . ASN A 1 85 ? -14.942 -8.561 -4.281 1.00 59.31 85 ASN A C 1
ATOM 655 O O . ASN A 1 85 ? -15.466 -8.566 -5.396 1.00 59.31 85 ASN A O 1
ATOM 659 N N . THR A 1 86 ? -14.350 -7.454 -3.827 1.00 70.25 86 THR A N 1
ATOM 660 C CA . THR A 1 86 ? -14.322 -6.214 -4.628 1.00 70.25 86 THR A CA 1
ATOM 661 C C . THR A 1 86 ? -12.935 -5.616 -4.766 1.00 70.25 86 THR A C 1
ATOM 663 O O . THR A 1 86 ? -12.741 -4.427 -4.521 1.00 70.25 86 THR A O 1
ATOM 666 N N . MET A 1 87 ? -11.962 -6.416 -5.200 1.00 86.81 87 MET A N 1
ATOM 667 C CA . MET A 1 87 ? -10.806 -5.853 -5.897 1.00 86.81 87 MET A CA 1
ATOM 668 C C . MET A 1 87 ? -11.330 -5.169 -7.167 1.00 86.81 87 MET A C 1
ATOM 670 O O . MET A 1 87 ? -11.925 -5.811 -8.032 1.00 86.81 87 MET A O 1
ATOM 674 N N . ILE A 1 88 ? -11.211 -3.847 -7.232 1.00 87.75 88 ILE A N 1
ATOM 675 C CA . ILE A 1 88 ? -11.793 -3.037 -8.310 1.00 87.75 88 ILE A CA 1
ATOM 676 C C . ILE A 1 88 ? -10.773 -2.689 -9.386 1.00 87.75 88 ILE A C 1
ATOM 678 O O . ILE A 1 88 ? -11.155 -2.339 -10.503 1.00 87.75 88 ILE A O 1
ATOM 682 N N . HIS A 1 89 ? -9.492 -2.760 -9.039 1.00 91.19 89 HIS A N 1
ATOM 683 C CA . HIS A 1 89 ? -8.390 -2.475 -9.934 1.00 91.19 89 HIS A CA 1
ATOM 684 C C . HIS A 1 89 ? -7.158 -3.240 -9.457 1.00 91.19 89 HIS A C 1
ATOM 686 O O . HIS A 1 89 ? -6.858 -3.229 -8.266 1.00 91.19 89 HIS A O 1
ATOM 692 N N . ASP A 1 90 ? -6.473 -3.900 -10.380 1.00 94.25 90 ASP A N 1
ATOM 693 C CA . ASP A 1 90 ? -5.232 -4.627 -10.130 1.00 94.25 90 ASP A CA 1
ATOM 694 C C . ASP A 1 90 ? -4.364 -4.513 -11.370 1.00 94.25 90 ASP A C 1
ATOM 696 O O . ASP A 1 90 ? -4.700 -5.042 -12.433 1.00 94.25 90 ASP A O 1
ATOM 700 N N . VAL A 1 91 ? -3.294 -3.737 -11.250 1.00 95.88 91 VAL A N 1
ATOM 701 C CA . VAL A 1 91 ? -2.456 -3.382 -12.388 1.00 95.88 91 VAL A CA 1
ATOM 702 C C . VAL A 1 91 ? -0.992 -3.543 -12.055 1.00 95.88 91 VAL A C 1
ATOM 704 O O . VAL A 1 91 ? -0.492 -3.006 -11.069 1.00 95.88 91 VAL A O 1
ATOM 707 N N . TYR A 1 92 ? -0.285 -4.240 -12.938 1.00 97.75 92 TYR A N 1
ATOM 708 C CA . TYR A 1 92 ? 1.168 -4.225 -12.976 1.00 97.75 92 TYR A CA 1
ATOM 709 C C . TYR A 1 92 ? 1.644 -3.003 -13.755 1.00 97.75 92 TYR A C 1
ATOM 711 O O . TYR A 1 92 ? 1.106 -2.679 -14.816 1.00 97.75 92 TYR A O 1
ATOM 719 N N . LEU A 1 93 ? 2.665 -2.330 -13.235 1.00 97.56 93 LEU A N 1
ATOM 720 C CA . LEU A 1 93 ? 3.219 -1.117 -13.821 1.00 97.56 93 LEU A CA 1
ATOM 721 C C . LEU A 1 93 ? 4.462 -1.444 -14.635 1.00 97.56 93 LEU A C 1
ATOM 723 O O . LEU A 1 93 ? 5.432 -2.012 -14.127 1.00 97.56 93 LEU A O 1
ATOM 727 N N . ARG A 1 94 ? 4.463 -1.021 -15.896 1.00 95.69 94 ARG A N 1
ATOM 728 C CA . ARG A 1 94 ? 5.627 -1.172 -16.758 1.00 95.69 94 ARG A CA 1
ATOM 729 C C . ARG A 1 94 ? 6.743 -0.218 -16.330 1.00 95.69 94 ARG A C 1
ATOM 731 O O . ARG A 1 94 ? 6.496 0.977 -16.157 1.00 95.69 94 ARG A O 1
ATOM 738 N N . PRO A 1 95 ? 7.975 -0.715 -16.143 1.00 92.62 95 PRO A N 1
ATOM 739 C CA . PRO A 1 95 ? 9.087 0.107 -15.715 1.00 92.62 95 PRO A CA 1
ATOM 740 C C . PRO A 1 95 ? 9.591 0.957 -16.879 1.00 92.62 95 PRO A C 1
ATOM 742 O O . PRO A 1 95 ? 9.722 0.480 -18.003 1.00 92.62 95 PRO A O 1
ATOM 745 N N . ASN A 1 96 ? 9.966 2.198 -16.571 1.00 92.00 96 ASN A N 1
ATOM 746 C CA . ASN A 1 96 ? 10.640 3.105 -17.508 1.00 92.00 96 ASN A CA 1
ATOM 747 C C . ASN A 1 96 ? 12.174 2.998 -17.419 1.00 92.00 96 ASN A C 1
ATOM 749 O O . ASN A 1 96 ? 12.897 3.800 -18.006 1.00 92.00 96 ASN A O 1
ATOM 753 N N . TRP A 1 97 ? 12.668 2.016 -16.661 1.00 93.25 97 TRP A N 1
ATOM 754 C CA . TRP A 1 97 ? 14.083 1.800 -16.376 1.00 93.25 97 TRP A CA 1
ATOM 755 C C . TRP A 1 97 ? 14.573 0.486 -16.991 1.00 93.25 97 TRP A C 1
ATOM 757 O O . TRP A 1 97 ? 13.781 -0.450 -17.145 1.00 93.25 97 TRP A O 1
ATOM 767 N N . PRO A 1 98 ? 15.876 0.372 -17.305 1.00 91.75 98 PRO A N 1
ATOM 768 C CA . PRO A 1 98 ? 16.459 -0.880 -17.768 1.00 91.75 98 PRO A CA 1
ATOM 769 C C . PRO A 1 98 ? 16.254 -2.014 -16.758 1.00 91.75 98 PRO A C 1
ATOM 771 O O . PRO A 1 98 ? 16.414 -1.831 -15.555 1.00 91.75 98 PRO A O 1
ATOM 774 N N . GLN A 1 99 ? 15.990 -3.229 -17.237 1.00 91.56 99 GLN A N 1
ATOM 775 C CA . GLN A 1 99 ? 15.813 -4.389 -16.356 1.00 91.56 99 GLN A CA 1
ATOM 776 C C . GLN A 1 99 ? 17.038 -4.652 -15.458 1.00 91.56 99 GLN A C 1
ATOM 778 O O . GLN A 1 99 ? 16.895 -5.092 -14.321 1.00 91.56 99 GLN A O 1
ATOM 783 N N . SER A 1 100 ? 18.241 -4.324 -15.936 1.00 92.56 100 SER A N 1
ATOM 784 C CA . SER A 1 100 ? 19.496 -4.459 -15.188 1.00 92.56 100 SER A CA 1
ATOM 785 C C . SER A 1 100 ? 19.601 -3.552 -13.954 1.00 92.56 100 SER A C 1
ATOM 787 O O . SER A 1 100 ? 20.437 -3.815 -13.088 1.00 92.56 100 SER A O 1
ATOM 789 N N . SER A 1 101 ? 18.771 -2.507 -13.847 1.00 94.19 101 SER A N 1
ATOM 790 C CA . SER A 1 101 ? 18.710 -1.630 -12.672 1.00 94.19 101 SER A CA 1
ATOM 791 C C . SER A 1 101 ? 17.592 -1.997 -11.692 1.00 94.19 101 SER A C 1
ATOM 793 O O . SER A 1 101 ? 17.455 -1.324 -10.674 1.00 94.19 101 SER A O 1
ATOM 795 N N . ILE A 1 102 ? 16.792 -3.034 -11.967 1.00 95.50 102 ILE A N 1
ATOM 796 C CA . ILE A 1 102 ? 15.614 -3.389 -11.165 1.00 95.50 102 ILE A CA 1
ATOM 797 C C . ILE A 1 102 ? 15.935 -4.520 -10.183 1.00 95.50 102 ILE A C 1
ATOM 799 O O . ILE A 1 102 ? 16.423 -5.585 -10.559 1.00 95.50 102 ILE A O 1
ATOM 803 N N . LYS A 1 103 ? 15.584 -4.309 -8.914 1.00 95.75 103 LYS A N 1
ATOM 804 C CA . LYS A 1 103 ? 15.538 -5.327 -7.864 1.00 95.75 103 LYS A CA 1
ATOM 805 C C . LYS A 1 103 ? 14.075 -5.639 -7.542 1.00 95.75 103 LYS A C 1
ATOM 807 O O . LYS A 1 103 ? 13.383 -4.816 -6.956 1.00 95.75 103 LYS A O 1
ATOM 812 N N . TYR A 1 104 ? 13.615 -6.835 -7.902 1.00 93.62 104 TYR A N 1
ATOM 813 C CA . TYR A 1 104 ? 12.194 -7.201 -7.817 1.00 93.62 104 TYR A CA 1
ATOM 814 C C . TYR A 1 104 ? 11.679 -7.473 -6.403 1.00 93.62 104 TYR A C 1
ATOM 816 O O . TYR A 1 104 ? 10.489 -7.314 -6.163 1.00 93.62 104 TYR A O 1
ATOM 824 N N . MET A 1 105 ? 12.558 -7.876 -5.477 1.00 92.06 105 MET A N 1
ATOM 825 C CA . MET A 1 105 ? 12.174 -8.237 -4.101 1.00 92.06 105 MET A CA 1
ATOM 826 C C . MET A 1 105 ? 11.061 -9.303 -4.065 1.00 92.06 105 MET A C 1
ATOM 828 O O . MET A 1 105 ? 10.167 -9.250 -3.229 1.00 92.06 105 MET A O 1
ATOM 832 N N . THR A 1 106 ? 11.121 -10.261 -4.999 1.00 95.19 106 THR A N 1
ATOM 833 C CA . THR A 1 106 ? 10.052 -11.226 -5.308 1.00 95.19 106 THR A CA 1
ATOM 834 C C . THR A 1 106 ? 9.597 -12.053 -4.110 1.00 95.19 106 THR A C 1
ATOM 836 O O . THR A 1 106 ? 8.437 -12.435 -4.060 1.00 95.19 106 THR A O 1
ATOM 839 N N . GLU A 1 107 ? 10.486 -12.319 -3.153 1.00 93.69 107 GLU A N 1
ATOM 840 C CA . GLU A 1 107 ? 10.157 -13.047 -1.921 1.00 93.69 107 GLU A CA 1
ATOM 841 C C . GLU A 1 107 ? 9.095 -12.331 -1.064 1.00 93.69 107 GLU A C 1
ATOM 843 O O . GLU A 1 107 ? 8.345 -13.004 -0.366 1.00 93.69 107 GLU A O 1
ATOM 848 N N . TYR A 1 108 ? 9.001 -10.999 -1.173 1.00 91.31 108 TYR A N 1
ATOM 849 C CA . TYR A 1 108 ? 8.005 -10.173 -0.486 1.00 91.31 108 TYR A CA 1
ATOM 850 C C . TYR A 1 108 ? 6.907 -9.722 -1.452 1.00 91.31 108 TYR A C 1
ATOM 852 O O . TYR A 1 108 ? 5.734 -9.925 -1.186 1.00 91.31 108 TYR A O 1
ATOM 860 N N . SER A 1 109 ? 7.276 -9.169 -2.610 1.00 92.69 109 SER A N 1
ATOM 861 C CA . SER A 1 109 ? 6.320 -8.514 -3.517 1.00 92.69 109 SER A CA 1
ATOM 862 C C . SER A 1 109 ? 5.607 -9.456 -4.489 1.00 92.69 109 SER A C 1
ATOM 864 O O . SER A 1 109 ? 4.674 -9.065 -5.190 1.00 92.69 109 SER A O 1
ATOM 866 N N . GLY A 1 110 ? 6.130 -10.674 -4.671 1.00 94.31 110 GLY A N 1
ATOM 867 C CA . GLY A 1 110 ? 5.692 -11.590 -5.729 1.00 94.31 110 GLY A CA 1
ATOM 868 C C . GLY A 1 110 ? 5.973 -11.095 -7.156 1.00 94.31 110 GLY A C 1
ATOM 869 O O . GLY A 1 110 ? 5.638 -11.781 -8.127 1.00 94.31 110 GLY A O 1
ATOM 870 N N . LEU A 1 111 ? 6.596 -9.923 -7.328 1.00 95.81 111 LEU A N 1
ATOM 871 C CA . LEU A 1 111 ? 6.842 -9.329 -8.638 1.00 95.81 111 LEU A CA 1
ATOM 872 C C . LEU A 1 111 ? 7.947 -10.072 -9.383 1.00 95.81 111 LEU A C 1
ATOM 874 O O . LEU A 1 111 ? 9.003 -10.394 -8.836 1.00 95.81 111 LEU A O 1
ATOM 878 N N . LYS A 1 112 ? 7.714 -10.292 -10.674 1.00 95.06 112 LYS A N 1
ATOM 879 C CA . LYS A 1 112 ? 8.649 -10.907 -11.615 1.00 95.06 112 LYS A CA 1
ATOM 880 C C . LYS A 1 112 ? 8.776 -10.024 -12.846 1.00 95.06 112 LYS A C 1
ATOM 882 O O . LYS A 1 112 ? 7.894 -9.217 -13.137 1.00 95.06 112 LYS A O 1
ATOM 887 N N . ALA A 1 113 ? 9.857 -10.210 -13.599 1.00 94.56 113 ALA A N 1
ATOM 888 C CA . ALA A 1 113 ? 10.098 -9.461 -14.829 1.00 94.56 113 ALA A CA 1
ATOM 889 C C . ALA A 1 113 ? 8.927 -9.551 -15.818 1.00 94.56 113 ALA A C 1
ATOM 891 O O . ALA A 1 113 ? 8.504 -8.533 -16.356 1.00 94.56 113 ALA A O 1
ATOM 892 N N . GLU A 1 114 ? 8.363 -10.745 -15.998 1.00 93.69 114 GLU A N 1
ATOM 893 C CA . GLU A 1 114 ? 7.236 -11.004 -16.901 1.00 93.69 114 GLU A CA 1
ATOM 894 C C . GLU A 1 114 ? 5.962 -10.224 -16.542 1.00 93.69 114 GLU A C 1
ATOM 896 O O . GLU A 1 114 ? 5.274 -9.744 -17.443 1.00 93.69 114 GLU A O 1
ATOM 901 N N . HIS A 1 115 ? 5.685 -10.031 -15.246 1.00 93.69 115 HIS A N 1
ATOM 902 C CA . HIS A 1 115 ? 4.543 -9.236 -14.788 1.00 93.69 115 HIS A CA 1
ATOM 903 C C . HIS A 1 115 ? 4.693 -7.774 -15.223 1.00 93.69 115 HIS A C 1
ATOM 905 O O . HIS A 1 115 ? 3.751 -7.151 -15.700 1.00 93.69 115 HIS A O 1
ATOM 911 N N . LEU A 1 116 ? 5.906 -7.234 -15.080 1.00 94.12 116 LEU A N 1
ATOM 912 C CA . LEU A 1 116 ? 6.185 -5.823 -15.320 1.00 94.12 116 LEU A CA 1
ATOM 913 C C . LEU A 1 116 ? 6.377 -5.495 -16.806 1.00 94.12 116 LEU A C 1
ATOM 915 O O . LEU A 1 116 ? 5.978 -4.424 -17.253 1.00 94.12 116 LEU A O 1
ATOM 919 N N . LEU A 1 117 ? 6.960 -6.402 -17.595 1.00 89.94 117 LEU A N 1
ATOM 920 C CA . LEU A 1 117 ? 7.153 -6.202 -19.040 1.00 89.94 117 LEU A CA 1
ATOM 921 C C . LEU A 1 117 ? 5.822 -6.021 -19.781 1.00 89.94 117 LEU A C 1
ATOM 923 O O . LEU A 1 117 ? 5.737 -5.211 -20.703 1.00 89.94 117 LEU A O 1
ATOM 927 N N . ASN A 1 118 ? 4.792 -6.740 -19.335 1.00 88.81 118 ASN A N 1
ATOM 928 C CA . ASN A 1 118 ? 3.434 -6.665 -19.872 1.00 88.81 118 ASN A CA 1
ATOM 929 C C . ASN A 1 118 ? 2.538 -5.673 -19.111 1.00 88.81 118 ASN A C 1
ATOM 931 O O . ASN A 1 118 ? 1.334 -5.626 -19.355 1.00 88.81 118 ASN A O 1
ATOM 935 N N . GLY A 1 119 ? 3.109 -4.904 -18.181 1.00 93.62 119 GLY A N 1
ATOM 936 C CA . GLY A 1 119 ? 2.376 -3.934 -17.381 1.00 93.62 119 GLY A CA 1
ATOM 937 C C . GLY A 1 119 ? 1.846 -2.749 -18.193 1.00 93.62 119 GLY A C 1
ATOM 938 O O . GLY A 1 119 ? 2.284 -2.462 -19.313 1.00 93.62 119 GLY A O 1
ATOM 939 N N . ILE A 1 120 ? 0.920 -2.015 -17.584 1.00 96.31 120 ILE A N 1
ATOM 940 C CA . ILE A 1 120 ? 0.360 -0.777 -18.133 1.00 96.31 120 ILE A CA 1
ATOM 941 C C . ILE A 1 120 ? 1.400 0.345 -18.002 1.00 96.31 120 ILE A C 1
ATOM 943 O O . ILE A 1 120 ? 2.250 0.326 -17.107 1.00 96.31 120 ILE A O 1
ATOM 947 N N . ASP A 1 121 ? 1.373 1.318 -18.920 1.00 95.56 121 ASP A N 1
ATOM 948 C CA . ASP A 1 121 ? 2.177 2.532 -18.751 1.00 95.56 121 ASP A CA 1
ATOM 949 C C . ASP A 1 121 ? 1.840 3.235 -17.427 1.00 95.56 121 ASP A C 1
ATOM 951 O O . ASP A 1 121 ? 0.679 3.336 -17.033 1.00 95.56 121 ASP A O 1
ATOM 955 N N . ARG A 1 122 ? 2.862 3.746 -16.737 1.00 94.44 122 ARG A N 1
ATOM 956 C CA . ARG A 1 122 ? 2.689 4.345 -15.406 1.00 94.44 122 ARG A CA 1
ATOM 957 C C . ARG A 1 122 ? 1.728 5.531 -15.428 1.00 94.44 122 ARG A C 1
ATOM 959 O O . ARG A 1 122 ? 0.877 5.637 -14.550 1.00 94.44 122 ARG A O 1
ATOM 966 N N . ASN A 1 123 ? 1.814 6.398 -16.440 1.00 93.56 123 ASN A N 1
ATOM 967 C CA . ASN A 1 123 ? 0.944 7.572 -16.519 1.00 93.56 123 ASN A CA 1
ATOM 968 C C . ASN A 1 123 ? -0.507 7.171 -16.780 1.00 93.56 123 ASN A C 1
ATOM 970 O O . ASN A 1 123 ? -1.419 7.740 -16.181 1.00 93.56 123 ASN A O 1
ATOM 974 N N . GLU A 1 124 ? -0.718 6.193 -17.661 1.00 95.25 124 GLU A N 1
ATOM 975 C CA . GLU A 1 124 ? -2.041 5.640 -17.951 1.00 95.25 124 GLU A CA 1
ATOM 976 C C . GLU A 1 124 ? -2.674 5.031 -16.694 1.00 95.25 124 GLU A C 1
ATOM 978 O O . GLU A 1 124 ? -3.762 5.452 -16.295 1.00 95.25 124 GLU A O 1
ATOM 983 N N . ALA A 1 125 ? -1.950 4.141 -16.008 1.00 95.81 125 ALA A N 1
ATOM 984 C CA . ALA A 1 125 ? -2.416 3.503 -14.781 1.00 95.81 125 ALA A CA 1
ATOM 985 C C . ALA A 1 125 ? -2.733 4.532 -13.683 1.00 95.81 125 ALA A C 1
ATOM 987 O O . ALA A 1 125 ? -3.798 4.492 -13.070 1.00 95.81 125 ALA A O 1
ATOM 988 N N . PHE A 1 126 ? -1.854 5.514 -13.457 1.00 95.69 126 PHE A N 1
ATOM 989 C CA . PHE A 1 126 ? -2.091 6.540 -12.440 1.00 95.69 126 PHE A CA 1
ATOM 990 C C . PHE A 1 126 ? -3.263 7.458 -12.785 1.00 95.69 126 PHE A C 1
ATOM 992 O O . PHE A 1 126 ? -3.987 7.876 -11.885 1.00 95.69 126 PHE A O 1
ATOM 999 N N . ASN A 1 127 ? -3.505 7.760 -14.061 1.00 94.44 127 ASN A N 1
ATOM 1000 C CA . ASN A 1 127 ? -4.695 8.511 -14.460 1.00 94.44 127 ASN A CA 1
ATOM 1001 C C . ASN A 1 127 ? -5.982 7.725 -14.193 1.00 94.44 127 ASN A C 1
ATOM 1003 O O . ASN A 1 127 ? -6.970 8.307 -13.734 1.00 94.44 127 ASN A O 1
ATOM 1007 N N . GLU A 1 128 ? -5.968 6.413 -14.426 1.00 92.81 128 GLU A N 1
ATOM 1008 C CA . GLU A 1 128 ? -7.095 5.551 -14.082 1.00 92.81 128 GLU A CA 1
ATOM 1009 C C . GLU A 1 128 ? -7.321 5.494 -12.567 1.00 92.81 128 GLU A C 1
ATOM 1011 O O . GLU A 1 128 ? -8.441 5.730 -12.108 1.00 92.81 128 GLU A O 1
ATOM 1016 N N . ILE A 1 129 ? -6.259 5.285 -11.785 1.00 94.38 129 ILE A N 1
ATOM 1017 C CA . ILE A 1 129 ? -6.317 5.262 -10.319 1.00 94.38 129 ILE A CA 1
ATOM 1018 C C . ILE A 1 129 ? -6.859 6.589 -9.776 1.00 94.38 129 ILE A C 1
ATOM 1020 O O . ILE A 1 129 ? -7.800 6.567 -8.981 1.00 94.38 129 ILE A O 1
ATOM 1024 N N . ARG A 1 130 ? -6.364 7.746 -10.255 1.00 93.75 130 ARG A N 1
ATOM 1025 C CA . ARG A 1 130 ? -6.883 9.077 -9.868 1.00 93.75 130 ARG A CA 1
ATOM 1026 C C . ARG A 1 130 ? -8.390 9.166 -10.061 1.00 93.75 130 ARG A C 1
ATOM 1028 O O . ARG A 1 130 ? -9.096 9.588 -9.151 1.00 93.75 130 ARG A O 1
ATOM 1035 N N . ARG A 1 131 ? -8.897 8.736 -11.219 1.00 90.25 131 ARG A N 1
ATOM 1036 C CA . ARG A 1 131 ? -10.338 8.736 -11.516 1.00 90.25 131 ARG A CA 1
ATOM 1037 C C . ARG A 1 131 ? -11.117 7.837 -10.553 1.00 90.25 131 ARG A C 1
ATOM 1039 O O . ARG A 1 131 ? -12.211 8.207 -10.126 1.00 90.25 131 ARG A O 1
ATOM 1046 N N . LEU A 1 132 ? -10.577 6.663 -10.223 1.00 89.62 132 LEU A N 1
ATOM 1047 C CA . LEU A 1 132 ? -11.240 5.687 -9.355 1.00 89.62 132 LEU A CA 1
ATOM 1048 C C . LEU A 1 132 ? -11.351 6.172 -7.906 1.00 89.62 132 LEU A C 1
ATOM 1050 O O . LEU A 1 132 ? -12.414 5.982 -7.302 1.00 89.62 132 LEU A O 1
ATOM 1054 N N . ILE A 1 133 ? -10.304 6.811 -7.375 1.00 91.50 133 ILE A N 1
ATOM 1055 C CA . ILE A 1 133 ? -10.230 7.245 -5.969 1.00 91.50 133 ILE A CA 1
ATOM 1056 C C . ILE A 1 133 ? -10.706 8.686 -5.733 1.00 91.50 133 ILE A C 1
ATOM 1058 O O . ILE A 1 133 ? -10.870 9.094 -4.584 1.00 91.50 133 ILE A O 1
ATOM 1062 N N . ASN A 1 134 ? -10.948 9.462 -6.796 1.00 89.75 134 ASN A N 1
ATOM 1063 C CA . ASN A 1 134 ? -11.329 10.870 -6.692 1.00 89.75 134 ASN A CA 1
ATOM 1064 C C . ASN A 1 134 ? -12.525 11.085 -5.742 1.00 89.75 134 ASN A C 1
ATOM 1066 O O . ASN A 1 134 ? -13.592 10.484 -5.909 1.00 89.75 134 ASN A O 1
ATOM 1070 N N . GLY A 1 135 ? -12.335 11.969 -4.757 1.00 87.94 135 GLY A N 1
ATOM 1071 C CA . GLY A 1 135 ? -13.341 12.351 -3.763 1.00 87.94 135 GLY A CA 1
ATOM 1072 C C . GLY A 1 135 ? -13.602 11.332 -2.645 1.00 87.94 135 GLY A C 1
ATOM 1073 O O . GLY A 1 135 ? -14.493 11.568 -1.829 1.00 87.94 135 GLY A O 1
ATOM 1074 N N . ARG A 1 136 ? -12.859 10.221 -2.583 1.00 90.06 136 ARG A N 1
ATOM 1075 C CA . ARG A 1 136 ? -13.048 9.145 -1.594 1.00 90.06 136 ARG A CA 1
ATOM 1076 C C . ARG A 1 136 ? -11.976 9.158 -0.512 1.00 90.06 136 ARG A C 1
ATOM 1078 O O . ARG A 1 136 ? -10.886 9.677 -0.751 1.00 90.06 136 ARG A O 1
ATOM 1085 N N . MET A 1 137 ? -12.264 8.546 0.638 1.00 93.19 137 MET A N 1
ATOM 1086 C CA . MET A 1 137 ? -11.205 8.197 1.580 1.00 93.19 137 MET A CA 1
ATOM 1087 C C . MET A 1 137 ? -10.331 7.102 0.962 1.00 93.19 137 MET A C 1
ATOM 1089 O O . MET A 1 137 ? -10.843 6.099 0.456 1.00 93.19 137 MET A O 1
ATOM 1093 N N . LEU A 1 138 ? -9.024 7.330 0.989 1.00 95.75 138 LEU A N 1
ATOM 1094 C CA . LEU A 1 138 ? -8.000 6.367 0.629 1.00 95.75 138 LEU A CA 1
ATOM 1095 C C . LEU A 1 138 ? -7.444 5.775 1.919 1.00 95.75 138 LEU A C 1
ATOM 1097 O O . LEU A 1 138 ? -6.929 6.500 2.768 1.00 95.75 138 LEU A O 1
ATOM 1101 N N . ILE A 1 139 ? -7.590 4.469 2.065 1.00 95.81 139 ILE A N 1
ATOM 1102 C CA . ILE A 1 139 ? -7.246 3.715 3.262 1.00 95.81 139 ILE A CA 1
ATOM 1103 C C . ILE A 1 139 ? -6.058 2.818 2.938 1.00 95.81 139 ILE A C 1
ATOM 1105 O O . ILE A 1 139 ? -6.058 2.141 1.914 1.00 95.81 139 ILE A O 1
ATOM 1109 N N . GLY A 1 140 ? -5.039 2.801 3.786 1.00 96.31 140 GLY A N 1
ATOM 1110 C CA . GLY A 1 140 ? -3.860 1.975 3.540 1.00 96.31 140 GLY A CA 1
ATOM 1111 C C . GLY A 1 140 ? -2.999 1.794 4.776 1.00 96.31 140 GLY A C 1
ATOM 1112 O O . GLY A 1 140 ? -3.306 2.315 5.850 1.00 96.31 140 GLY A O 1
ATOM 1113 N N . ALA A 1 141 ? -1.915 1.047 4.610 1.00 96.06 141 ALA A N 1
ATOM 1114 C CA . ALA A 1 141 ? -0.881 0.876 5.615 1.00 96.06 141 ALA A CA 1
ATOM 1115 C C . ALA A 1 141 ? 0.438 1.417 5.051 1.00 96.06 141 ALA A C 1
ATOM 1117 O O . ALA A 1 141 ? 1.079 0.765 4.235 1.00 96.06 141 ALA A O 1
ATOM 1118 N N . SER A 1 142 ? 0.858 2.594 5.524 1.00 95.19 142 SER A N 1
ATOM 1119 C CA . SER A 1 142 ? 2.037 3.339 5.082 1.00 95.19 142 SER A CA 1
ATOM 1120 C C . SER A 1 142 ? 1.811 4.019 3.736 1.00 95.19 142 SER A C 1
ATOM 1122 O O . SER A 1 142 ? 2.685 4.009 2.866 1.00 95.19 142 SER A O 1
ATOM 1124 N N . LEU A 1 143 ? 0.660 4.686 3.612 1.00 96.69 143 LEU A N 1
ATOM 1125 C CA . LEU A 1 143 ? 0.218 5.427 2.433 1.00 96.69 143 LEU A CA 1
ATOM 1126 C C . LEU A 1 143 ? 1.293 6.377 1.925 1.00 96.69 143 LEU A C 1
ATOM 1128 O O . LEU A 1 143 ? 1.506 6.460 0.723 1.00 96.69 143 LEU A O 1
ATOM 1132 N N . LYS A 1 144 ? 2.028 7.054 2.813 1.00 94.62 144 LYS A N 1
ATOM 1133 C CA . LYS A 1 144 ? 3.135 7.921 2.390 1.00 94.62 144 LYS A CA 1
ATOM 1134 C C . LYS A 1 144 ? 4.157 7.168 1.525 1.00 94.62 144 LYS A C 1
ATOM 1136 O O . LYS A 1 144 ? 4.492 7.632 0.440 1.00 94.62 144 LYS A O 1
ATOM 1141 N N . ASN A 1 145 ? 4.607 5.997 1.978 1.00 95.19 145 ASN A N 1
ATOM 1142 C CA . ASN A 1 145 ? 5.581 5.184 1.247 1.00 95.19 145 ASN A CA 1
ATOM 1143 C C . ASN A 1 145 ? 4.994 4.648 -0.068 1.00 95.19 145 ASN A C 1
ATOM 1145 O O . ASN A 1 145 ? 5.703 4.536 -1.070 1.00 95.19 145 ASN A O 1
ATOM 1149 N N . ASP A 1 146 ? 3.707 4.302 -0.070 1.00 96.75 146 ASP A N 1
ATOM 1150 C CA . ASP A 1 146 ? 2.997 3.833 -1.260 1.00 96.75 146 ASP A CA 1
ATOM 1151 C C . ASP A 1 146 ? 2.898 4.935 -2.315 1.00 96.75 146 ASP A C 1
ATOM 1153 O O . ASP A 1 146 ? 3.337 4.746 -3.453 1.00 96.75 146 ASP A O 1
ATOM 1157 N N . LEU A 1 147 ? 2.401 6.104 -1.917 1.00 97.31 147 LEU A N 1
ATOM 1158 C CA . LEU A 1 147 ? 2.190 7.263 -2.775 1.00 97.31 147 LEU A CA 1
ATOM 1159 C C . LEU A 1 147 ? 3.507 7.823 -3.336 1.00 97.31 147 LEU A C 1
ATOM 1161 O O . LEU A 1 147 ? 3.579 8.104 -4.533 1.00 97.31 147 LEU A O 1
ATOM 1165 N N . GLU A 1 148 ? 4.573 7.901 -2.531 1.00 96.88 148 GLU A N 1
ATOM 1166 C CA . GLU A 1 148 ? 5.923 8.265 -3.001 1.00 96.88 148 GLU A CA 1
ATOM 1167 C C . GLU A 1 148 ? 6.433 7.269 -4.062 1.00 96.88 148 GLU A C 1
ATOM 1169 O O . GLU A 1 148 ? 6.957 7.656 -5.113 1.00 96.88 148 GLU A O 1
ATOM 1174 N N . SER A 1 149 ? 6.204 5.964 -3.861 1.00 97.19 149 SER A N 1
ATOM 1175 C CA . SER A 1 149 ? 6.610 4.936 -4.832 1.00 97.19 149 SER A CA 1
ATOM 1176 C C . SER A 1 149 ? 5.830 5.005 -6.157 1.00 97.19 149 SER A C 1
ATOM 1178 O O . SER A 1 149 ? 6.314 4.547 -7.202 1.00 97.19 149 SER A O 1
ATOM 1180 N N . MET A 1 150 ? 4.645 5.618 -6.146 1.00 97.25 150 MET A N 1
ATOM 1181 C CA . MET A 1 150 ? 3.801 5.878 -7.315 1.00 97.25 150 MET A CA 1
ATOM 1182 C C . MET A 1 150 ? 4.171 7.190 -8.037 1.00 97.25 150 MET A C 1
ATOM 1184 O O . MET A 1 150 ? 3.310 7.856 -8.602 1.00 97.25 150 MET A O 1
ATOM 1188 N N . ASP A 1 151 ? 5.463 7.538 -8.050 1.00 93.88 151 ASP A N 1
ATOM 1189 C CA . ASP A 1 151 ? 6.000 8.788 -8.614 1.00 93.88 151 ASP A CA 1
ATOM 1190 C C . ASP A 1 151 ? 5.363 10.031 -7.986 1.00 93.88 151 ASP A C 1
ATOM 1192 O O . ASP A 1 151 ? 4.838 10.901 -8.683 1.00 93.88 151 ASP A O 1
ATOM 1196 N N . ASP A 1 152 ? 5.412 10.072 -6.652 1.00 91.62 152 ASP A N 1
ATOM 1197 C CA . ASP A 1 152 ? 4.894 11.175 -5.840 1.00 91.62 152 ASP A CA 1
ATOM 1198 C C . ASP A 1 152 ? 3.405 11.437 -6.118 1.00 91.62 152 ASP A C 1
ATOM 1200 O O . ASP A 1 152 ? 2.945 12.565 -6.324 1.00 91.62 152 ASP A O 1
ATOM 1204 N N . PHE A 1 153 ? 2.633 10.348 -6.158 1.00 95.06 153 PHE A N 1
ATOM 1205 C CA . PHE A 1 153 ? 1.206 10.394 -6.425 1.00 95.06 153 PHE A CA 1
ATOM 1206 C C . PHE A 1 153 ? 0.487 11.188 -5.332 1.00 95.06 153 PHE A C 1
ATOM 1208 O O . PHE A 1 153 ? 0.458 10.805 -4.166 1.00 95.06 153 PHE A O 1
ATOM 1215 N N . ALA A 1 154 ? -0.157 12.288 -5.714 1.00 92.62 154 ALA A N 1
ATOM 1216 C CA . ALA A 1 154 ? -0.885 13.127 -4.773 1.00 92.62 154 ALA A CA 1
ATOM 1217 C C . ALA A 1 154 ? -2.327 12.641 -4.551 1.00 92.62 154 ALA A C 1
ATOM 1219 O O . ALA A 1 154 ? -3.086 12.458 -5.506 1.00 92.62 154 ALA A O 1
ATOM 1220 N N . HIS A 1 155 ? -2.726 12.545 -3.282 1.00 95.06 155 HIS A N 1
ATOM 1221 C CA . HIS A 1 155 ? -4.117 12.430 -2.832 1.00 95.06 155 HIS A CA 1
ATOM 1222 C C . HIS A 1 155 ? -4.345 13.404 -1.660 1.00 95.06 155 HIS A C 1
ATOM 1224 O O . HIS A 1 155 ? -3.414 13.593 -0.873 1.00 95.06 155 HIS A O 1
ATOM 1230 N N . PRO A 1 156 ? -5.515 14.057 -1.510 1.00 95.12 156 PRO A N 1
ATOM 1231 C CA . PRO A 1 156 ? -5.734 15.025 -0.433 1.00 95.12 156 PRO A CA 1
ATOM 1232 C C . PRO A 1 156 ? -5.502 14.414 0.955 1.00 95.12 156 PRO A C 1
ATOM 1234 O O . PRO A 1 156 ? -5.992 13.322 1.232 1.00 95.12 156 PRO A O 1
ATOM 1237 N N . ILE A 1 157 ? -4.753 15.106 1.820 1.00 92.94 157 ILE A N 1
ATOM 1238 C CA . ILE A 1 157 ? -4.352 14.599 3.148 1.00 92.94 157 ILE A CA 1
ATOM 1239 C C . ILE A 1 157 ? -5.579 14.336 4.035 1.00 92.94 157 ILE A C 1
ATOM 1241 O O . ILE A 1 157 ? -5.630 13.341 4.745 1.00 92.94 157 ILE A O 1
ATOM 1245 N N . ASP A 1 158 ? -6.608 15.178 3.940 1.00 94.19 158 ASP A N 1
ATOM 1246 C CA . ASP A 1 158 ? -7.893 15.023 4.637 1.00 94.19 158 ASP A CA 1
ATOM 1247 C C . ASP A 1 158 ? -8.744 13.849 4.113 1.00 94.19 158 ASP A C 1
ATOM 1249 O O . ASP A 1 158 ? -9.782 13.508 4.685 1.00 94.19 158 ASP A O 1
ATOM 1253 N N . LYS A 1 159 ? -8.311 13.234 3.010 1.00 95.25 159 LYS A N 1
ATOM 1254 C CA . LYS A 1 159 ? -8.905 12.051 2.386 1.00 95.25 159 LYS A CA 1
ATOM 1255 C C . LYS A 1 159 ? -7.979 10.840 2.445 1.00 95.25 159 LYS A C 1
ATOM 1257 O O . LYS A 1 159 ? -8.179 9.901 1.677 1.00 95.25 159 LYS A O 1
ATOM 1262 N N . GLN A 1 160 ? -6.998 10.849 3.341 1.00 96.44 160 GLN A N 1
ATOM 1263 C CA . GLN A 1 160 ? -6.159 9.699 3.651 1.00 96.44 160 GLN A CA 1
ATOM 1264 C C . GLN A 1 160 ? -6.449 9.209 5.068 1.00 96.44 160 GLN A C 1
ATOM 1266 O O . GLN A 1 160 ? -6.620 10.003 5.992 1.00 96.44 160 GLN A O 1
ATOM 1271 N N . TRP A 1 161 ? -6.477 7.892 5.236 1.00 97.12 161 TRP A N 1
ATOM 1272 C CA . TRP A 1 161 ? -6.455 7.246 6.539 1.00 97.12 161 TRP A CA 1
ATOM 1273 C C . TRP A 1 161 ? -5.391 6.151 6.509 1.00 97.12 161 TRP A C 1
ATOM 1275 O O . TRP A 1 161 ? -5.503 5.186 5.753 1.00 97.12 161 TRP A O 1
ATOM 1285 N N . ASP A 1 162 ? -4.342 6.323 7.305 1.00 97.31 162 ASP A N 1
ATOM 1286 C CA . ASP A 1 162 ? -3.198 5.416 7.349 1.00 97.31 162 ASP A CA 1
ATOM 1287 C C . ASP A 1 162 ? -3.200 4.633 8.666 1.00 97.31 162 ASP A C 1
ATOM 1289 O O . ASP A 1 162 ? -3.217 5.220 9.750 1.00 97.31 162 ASP A O 1
ATOM 1293 N N . VAL A 1 163 ? -3.132 3.301 8.593 1.00 97.25 163 VAL A N 1
ATOM 1294 C CA . VAL A 1 163 ? -3.012 2.429 9.774 1.00 97.25 163 VAL A CA 1
ATOM 1295 C C . VAL A 1 163 ? -1.884 2.898 10.692 1.00 97.25 163 VAL A C 1
ATOM 1297 O O . VAL A 1 163 ? -2.056 2.944 11.913 1.00 97.25 163 VAL A O 1
ATOM 1300 N N . GLN A 1 164 ? -0.737 3.279 10.125 1.00 95.56 164 GLN A N 1
ATOM 1301 C CA . GLN A 1 164 ? 0.436 3.663 10.904 1.00 95.56 164 GLN A CA 1
ATOM 1302 C C . GLN A 1 164 ? 0.278 5.000 11.630 1.00 95.56 164 GLN A C 1
ATOM 1304 O O . GLN A 1 164 ? 1.058 5.259 12.546 1.00 95.56 164 GLN A O 1
ATOM 1309 N N . ASP A 1 165 ? -0.731 5.810 11.299 1.00 95.56 165 ASP A N 1
ATOM 1310 C CA . ASP A 1 165 ? -1.040 7.037 12.034 1.00 95.56 165 ASP A CA 1
ATOM 1311 C C . ASP A 1 165 ? -1.837 6.789 13.315 1.00 95.56 165 ASP A C 1
ATOM 1313 O O . ASP A 1 165 ? -1.675 7.540 14.282 1.00 95.56 165 ASP A O 1
ATOM 1317 N N . HIS A 1 166 ? -2.621 5.710 13.349 1.00 95.81 166 HIS A N 1
ATOM 1318 C CA . HIS A 1 166 ? -3.547 5.398 14.439 1.00 95.81 166 HIS A CA 1
ATOM 1319 C C . HIS A 1 166 ? -3.063 4.272 15.358 1.00 95.81 166 HIS A C 1
ATOM 1321 O O . HIS A 1 166 ? -3.384 4.271 16.544 1.00 95.81 166 HIS A O 1
ATOM 1327 N N . TYR A 1 167 ? -2.269 3.337 14.835 1.00 97.12 167 TYR A N 1
ATOM 1328 C CA . TYR A 1 167 ? -1.774 2.176 15.571 1.00 97.12 167 TYR A CA 1
ATOM 1329 C C . TYR A 1 167 ? -0.278 2.320 15.865 1.00 97.12 167 TYR A C 1
ATOM 1331 O O . TYR A 1 167 ? 0.585 1.887 15.092 1.00 97.12 167 TYR A O 1
ATOM 1339 N N . LYS A 1 168 ? 0.025 2.955 17.001 1.00 96.69 168 LYS A N 1
ATOM 1340 C CA . LYS A 1 168 ? 1.387 3.279 17.446 1.00 96.69 168 LYS A CA 1
ATOM 1341 C C . LYS A 1 168 ? 1.668 2.690 18.825 1.00 96.69 168 LYS A C 1
ATOM 1343 O O . LYS A 1 168 ? 0.764 2.555 19.643 1.00 96.69 168 LYS A O 1
ATOM 1348 N N . ARG A 1 169 ? 2.937 2.366 19.068 1.00 96.44 169 ARG A N 1
ATOM 1349 C CA . ARG A 1 169 ? 3.469 2.049 20.403 1.00 96.44 169 ARG A CA 1
ATOM 1350 C C . ARG A 1 169 ? 3.434 3.293 21.293 1.00 96.44 169 ARG A C 1
ATOM 1352 O O . ARG A 1 169 ? 3.300 4.410 20.782 1.00 96.44 169 ARG A O 1
ATOM 1359 N N . ASN A 1 170 ? 3.665 3.138 22.596 1.00 94.12 170 ASN A N 1
ATOM 1360 C CA . ASN A 1 170 ? 3.691 4.280 23.520 1.00 94.12 170 ASN A CA 1
ATOM 1361 C C . ASN A 1 170 ? 4.776 5.305 23.173 1.00 94.12 170 ASN A C 1
ATOM 1363 O O . ASN A 1 170 ? 4.602 6.507 23.359 1.00 94.12 170 ASN A O 1
ATOM 1367 N N . ASN A 1 171 ? 5.892 4.840 22.609 1.00 94.25 171 ASN A N 1
ATOM 1368 C CA . ASN A 1 171 ? 6.981 5.697 22.140 1.00 94.25 171 ASN A CA 1
ATOM 1369 C C . ASN A 1 171 ? 6.690 6.406 20.794 1.00 94.25 171 ASN A C 1
ATOM 1371 O O . ASN A 1 171 ? 7.578 7.048 20.233 1.00 94.25 171 ASN A O 1
ATOM 1375 N N . GLY A 1 172 ? 5.476 6.267 20.250 1.00 94.31 172 GLY A N 1
ATOM 1376 C CA . GLY A 1 172 ? 5.044 6.870 18.990 1.00 94.31 172 GLY A CA 1
ATOM 1377 C C . GLY A 1 172 ? 5.481 6.119 17.730 1.00 94.31 172 GLY A C 1
ATOM 1378 O O . GLY A 1 172 ? 5.150 6.554 16.625 1.00 94.31 172 GLY A O 1
ATOM 1379 N N . GLN A 1 173 ? 6.204 5.001 17.852 1.00 95.25 173 GLN A N 1
ATOM 1380 C CA . GLN A 1 173 ? 6.616 4.216 16.691 1.00 95.25 173 GLN A CA 1
ATOM 1381 C C . GLN A 1 173 ? 5.420 3.492 16.053 1.00 95.25 173 GLN A C 1
ATOM 1383 O O . GLN A 1 173 ? 4.621 2.878 16.768 1.00 95.25 173 GLN A O 1
ATOM 1388 N N . PRO A 1 174 ? 5.311 3.510 14.714 1.00 96.31 174 PRO A N 1
ATOM 1389 C CA . PRO A 1 174 ? 4.247 2.814 14.004 1.00 96.31 174 PRO A CA 1
ATOM 1390 C C . PRO A 1 174 ? 4.357 1.293 14.160 1.00 96.31 174 PRO A C 1
ATOM 1392 O O . PRO A 1 174 ? 5.448 0.719 14.082 1.00 96.31 174 PRO A O 1
ATOM 1395 N N . ILE A 1 175 ? 3.215 0.625 14.330 1.00 97.06 175 ILE A N 1
ATOM 1396 C CA . ILE A 1 175 ? 3.136 -0.837 14.393 1.00 97.06 175 ILE A CA 1
ATOM 1397 C C . ILE A 1 175 ? 2.868 -1.388 12.985 1.00 97.06 175 ILE A C 1
ATOM 1399 O O . ILE A 1 175 ? 2.064 -0.854 12.218 1.00 97.06 175 ILE A O 1
ATOM 1403 N N . ARG A 1 176 ? 3.568 -2.472 12.626 1.00 95.75 176 ARG A N 1
ATOM 1404 C CA . ARG A 1 176 ? 3.406 -3.150 11.329 1.00 95.75 176 ARG A CA 1
ATOM 1405 C C . ARG A 1 176 ? 2.036 -3.818 11.221 1.00 95.75 176 ARG A C 1
ATOM 1407 O O . ARG A 1 176 ? 1.573 -4.415 12.191 1.00 95.75 176 ARG A O 1
ATOM 1414 N N . LEU A 1 177 ? 1.466 -3.813 10.014 1.00 96.62 177 LEU A N 1
ATOM 1415 C CA . LEU A 1 177 ? 0.175 -4.440 9.720 1.00 96.62 177 LEU A CA 1
ATOM 1416 C C . LEU A 1 177 ? 0.127 -5.915 10.148 1.00 96.62 177 LEU A C 1
ATOM 1418 O O . LEU A 1 177 ? -0.812 -6.311 10.828 1.00 96.62 177 LEU A O 1
ATOM 1422 N N . SER A 1 178 ? 1.160 -6.702 9.837 1.00 95.56 178 SER A N 1
ATOM 1423 C CA . SER A 1 178 ? 1.246 -8.116 10.231 1.00 95.56 178 SER A CA 1
ATOM 1424 C C . SER A 1 178 ? 1.175 -8.340 11.741 1.00 95.56 178 SER A C 1
ATOM 1426 O O . SER A 1 178 ? 0.463 -9.234 12.186 1.00 95.56 178 SER A O 1
ATOM 1428 N N . LYS A 1 179 ? 1.831 -7.489 12.539 1.00 96.81 179 LYS A N 1
ATOM 1429 C CA . LYS A 1 179 ? 1.760 -7.565 14.007 1.00 96.81 179 LYS A CA 1
ATOM 1430 C C . LYS A 1 179 ? 0.374 -7.202 14.537 1.00 96.81 179 LYS A C 1
ATOM 1432 O O . LYS A 1 179 ? -0.100 -7.838 15.470 1.00 96.81 179 LYS A O 1
ATOM 1437 N N . LEU A 1 180 ? -0.267 -6.184 13.960 1.00 97.62 180 LEU A N 1
ATOM 1438 C CA . LEU A 1 180 ? -1.636 -5.805 14.328 1.00 97.62 180 LEU A CA 1
ATOM 1439 C C . LEU A 1 180 ? -2.627 -6.913 13.967 1.00 97.62 180 LEU A C 1
ATOM 1441 O O . LEU A 1 180 ? -3.499 -7.239 14.766 1.00 97.62 180 LEU A O 1
ATOM 1445 N N . ALA A 1 181 ? -2.470 -7.515 12.787 1.00 96.56 181 ALA A N 1
ATOM 1446 C CA . ALA A 1 181 ? -3.298 -8.625 12.339 1.00 96.56 181 ALA A CA 1
ATOM 1447 C C . ALA A 1 181 ? -3.189 -9.833 13.278 1.00 96.56 181 ALA A C 1
ATOM 1449 O O . ALA A 1 181 ? -4.209 -10.391 13.682 1.00 96.56 181 ALA A O 1
ATOM 1450 N N . GLU A 1 182 ? -1.967 -10.173 13.680 1.00 96.31 182 GLU A N 1
ATOM 1451 C CA . GLU A 1 182 ? -1.691 -11.249 14.626 1.00 96.31 182 GLU A CA 1
ATOM 1452 C C . GLU A 1 182 ? -2.306 -10.956 15.999 1.00 96.31 182 GLU A C 1
ATOM 1454 O O . GLU A 1 182 ? -3.103 -11.736 16.504 1.00 96.31 182 GLU A O 1
ATOM 1459 N N . LYS A 1 183 ? -2.001 -9.803 16.596 1.00 96.38 183 LYS A N 1
ATOM 1460 C CA . LYS A 1 183 ? -2.407 -9.500 17.975 1.00 96.38 183 LYS A CA 1
ATOM 1461 C C . LYS A 1 183 ? -3.901 -9.227 18.140 1.00 96.38 183 LYS A C 1
ATOM 1463 O O . LYS A 1 183 ? -4.474 -9.609 19.153 1.00 96.38 183 LYS A O 1
ATOM 1468 N N . ILE A 1 184 ? -4.535 -8.568 17.170 1.00 96.25 184 ILE A N 1
ATOM 1469 C CA . ILE A 1 184 ? -5.946 -8.164 17.277 1.00 96.25 184 ILE A CA 1
ATOM 1470 C C . ILE A 1 184 ? -6.872 -9.248 16.724 1.00 96.25 184 ILE A C 1
ATOM 1472 O O . ILE A 1 184 ? -7.966 -9.446 17.259 1.00 96.25 184 ILE A O 1
ATOM 1476 N N . PHE A 1 185 ? -6.474 -9.929 15.645 1.00 95.38 185 PHE A N 1
ATOM 1477 C CA . PHE A 1 185 ? -7.340 -10.852 14.905 1.00 95.38 185 PHE A CA 1
ATOM 1478 C C . PHE A 1 185 ? -6.840 -12.302 14.873 1.00 95.38 185 PHE A C 1
ATOM 1480 O O . PHE A 1 185 ? -7.459 -13.097 14.167 1.00 95.38 185 PHE A O 1
ATOM 1487 N N . ASP A 1 186 ? -5.761 -12.637 15.592 1.00 95.81 186 ASP A N 1
ATOM 1488 C CA . ASP A 1 186 ? -5.127 -13.968 15.593 1.00 95.81 186 ASP A CA 1
ATOM 1489 C C . ASP A 1 186 ? -4.809 -14.462 14.171 1.00 95.81 186 ASP A C 1
ATOM 1491 O O . ASP A 1 186 ? -5.043 -15.607 13.787 1.00 95.81 186 ASP A O 1
ATOM 1495 N N . ALA A 1 187 ? -4.352 -13.531 13.327 1.00 95.62 187 ALA A N 1
ATOM 1496 C CA . ALA A 1 187 ? -4.141 -13.763 11.909 1.00 95.62 187 ALA A CA 1
ATOM 1497 C C . ALA A 1 187 ? -2.684 -13.550 11.500 1.00 95.62 187 ALA A C 1
ATOM 1499 O O . ALA A 1 187 ? -2.165 -12.434 11.523 1.00 95.62 187 ALA A O 1
ATOM 1500 N N . HIS A 1 188 ? -2.048 -14.615 11.018 1.00 94.25 188 HIS A N 1
ATOM 1501 C CA . HIS A 1 188 ? -0.702 -14.553 10.460 1.00 94.25 188 HIS A CA 1
ATOM 1502 C C . HIS A 1 188 ? -0.750 -14.207 8.968 1.00 94.25 188 HIS A C 1
ATOM 1504 O O . HIS A 1 188 ? -1.045 -15.053 8.123 1.00 94.25 188 HIS A O 1
ATOM 1510 N N . ILE A 1 189 ? -0.437 -12.955 8.642 1.00 92.94 189 ILE A N 1
ATOM 1511 C CA . ILE A 1 189 ? -0.286 -12.470 7.261 1.00 92.94 189 ILE A CA 1
ATOM 1512 C C . ILE A 1 189 ? 1.178 -12.158 6.945 1.00 92.94 189 ILE A C 1
ATOM 1514 O O . ILE A 1 189 ? 2.019 -12.146 7.847 1.00 92.94 189 ILE A O 1
ATOM 1518 N N . GLN A 1 190 ? 1.480 -11.909 5.666 1.00 91.38 190 GLN A N 1
ATOM 1519 C CA . GLN A 1 190 ? 2.818 -11.522 5.193 1.00 91.38 190 GLN A CA 1
ATOM 1520 C C . GLN A 1 190 ? 3.929 -12.530 5.573 1.00 91.38 190 GLN A C 1
ATOM 1522 O O . GLN A 1 190 ? 5.074 -12.155 5.801 1.00 91.38 190 GLN A O 1
ATOM 1527 N N . GLN A 1 191 ? 3.609 -13.832 5.643 1.00 88.69 191 GLN A N 1
ATOM 1528 C CA . GLN A 1 191 ? 4.566 -14.913 5.967 1.00 88.69 191 GLN A CA 1
ATOM 1529 C C . GLN A 1 191 ? 5.454 -15.331 4.772 1.00 88.69 191 GLN A C 1
ATOM 1531 O O . GLN A 1 191 ? 6.098 -16.377 4.791 1.00 88.69 191 GLN A O 1
ATOM 1536 N N . GLY A 1 192 ? 5.464 -14.535 3.706 1.00 90.50 192 GLY A N 1
ATOM 1537 C CA . GLY A 1 192 ? 6.125 -14.811 2.437 1.00 90.50 192 GLY A CA 1
ATOM 1538 C C . GLY A 1 192 ? 5.756 -13.718 1.444 1.00 90.50 192 GLY A C 1
ATOM 1539 O O . GLY A 1 192 ? 5.783 -12.541 1.797 1.00 90.50 192 GLY A O 1
ATOM 1540 N N . VAL A 1 193 ? 5.334 -14.112 0.240 1.00 91.19 193 VAL A N 1
ATOM 1541 C CA . VAL A 1 193 ? 4.765 -13.164 -0.722 1.00 91.19 193 VAL A CA 1
ATOM 1542 C C . VAL A 1 193 ? 3.513 -12.534 -0.120 1.00 91.19 193 VAL A C 1
ATOM 1544 O O . VAL A 1 193 ? 2.622 -13.236 0.362 1.00 91.19 193 VAL A O 1
ATOM 1547 N N . HIS A 1 194 ? 3.474 -11.211 -0.127 1.00 90.25 194 HIS A N 1
ATOM 1548 C CA . HIS A 1 194 ? 2.340 -10.432 0.323 1.00 90.25 194 HIS A CA 1
ATOM 1549 C C . HIS A 1 194 ? 1.139 -10.678 -0.593 1.00 90.25 194 HIS A C 1
ATOM 1551 O O . HIS A 1 194 ? 1.266 -10.836 -1.811 1.00 90.25 194 HIS A O 1
ATOM 1557 N N . ASP A 1 195 ? -0.038 -10.750 0.024 1.00 90.25 195 ASP A N 1
ATOM 1558 C CA . ASP A 1 195 ? -1.298 -10.855 -0.694 1.00 90.25 195 ASP A CA 1
ATOM 1559 C C . ASP A 1 195 ? -2.062 -9.538 -0.511 1.00 90.25 195 ASP A C 1
ATOM 1561 O O . ASP A 1 195 ? -2.563 -9.290 0.593 1.00 90.25 195 ASP A O 1
ATOM 1565 N N . PRO A 1 196 ? -2.197 -8.716 -1.570 1.00 88.50 196 PRO A N 1
ATOM 1566 C CA . PRO A 1 196 ? -2.887 -7.431 -1.484 1.00 88.50 196 PRO A CA 1
ATOM 1567 C C . PRO A 1 196 ? -4.334 -7.567 -0.997 1.00 88.50 196 PRO A C 1
ATOM 1569 O O . PRO A 1 196 ? -4.851 -6.676 -0.325 1.00 88.50 196 PRO A O 1
ATOM 1572 N N . ILE A 1 197 ? -4.999 -8.701 -1.266 1.00 87.50 197 ILE A N 1
ATOM 1573 C CA . ILE A 1 197 ? -6.362 -8.951 -0.777 1.00 87.50 197 ILE A CA 1
ATOM 1574 C C . ILE A 1 197 ? -6.361 -9.062 0.747 1.00 87.50 197 ILE A C 1
ATOM 1576 O O . ILE A 1 197 ? -7.204 -8.461 1.420 1.00 87.50 197 ILE A O 1
ATOM 1580 N N . HIS A 1 198 ? -5.433 -9.840 1.304 1.00 90.25 198 HIS A N 1
ATOM 1581 C CA . HIS A 1 198 ? -5.312 -9.991 2.749 1.00 90.25 198 HIS A CA 1
ATOM 1582 C C . HIS A 1 198 ? -4.922 -8.668 3.403 1.00 90.25 198 HIS A C 1
ATOM 1584 O O . HIS A 1 198 ? -5.568 -8.268 4.375 1.00 90.25 198 HIS A O 1
ATOM 1590 N N . ASP A 1 199 ? -3.944 -7.962 2.845 1.00 92.12 199 ASP A N 1
ATOM 1591 C CA . ASP A 1 199 ? -3.464 -6.698 3.394 1.00 92.12 199 ASP A CA 1
ATOM 1592 C C . ASP A 1 199 ? -4.574 -5.634 3.382 1.00 92.12 199 ASP A C 1
ATOM 1594 O O . ASP A 1 199 ? -4.853 -5.021 4.420 1.00 92.12 199 ASP A O 1
ATOM 1598 N N . ALA A 1 200 ? -5.326 -5.506 2.284 1.00 90.00 200 ALA A N 1
ATOM 1599 C CA . ALA A 1 200 ? -6.495 -4.629 2.209 1.00 90.00 200 ALA A CA 1
ATOM 1600 C C . ALA A 1 200 ? -7.594 -5.025 3.212 1.00 90.00 200 ALA A C 1
ATOM 1602 O O . ALA A 1 200 ? -8.206 -4.155 3.841 1.00 90.00 200 ALA A O 1
ATOM 1603 N N . ARG A 1 201 ? -7.832 -6.330 3.408 1.00 89.75 201 ARG A N 1
ATOM 1604 C CA . ARG A 1 201 ? -8.840 -6.840 4.350 1.00 89.75 201 ARG A CA 1
ATOM 1605 C C . ARG A 1 201 ? -8.512 -6.484 5.794 1.00 89.75 201 ARG A C 1
ATOM 1607 O O . ARG A 1 201 ? -9.391 -6.005 6.511 1.00 89.75 201 ARG A O 1
ATOM 1614 N N . TYR A 1 202 ? -7.278 -6.713 6.238 1.00 93.88 202 TYR A N 1
ATOM 1615 C CA . TYR A 1 202 ? -6.892 -6.391 7.615 1.00 93.88 202 TYR A CA 1
ATOM 1616 C C . TYR A 1 202 ? -6.750 -4.887 7.830 1.00 93.88 202 TYR A C 1
ATOM 1618 O O . TYR A 1 202 ? -7.193 -4.398 8.865 1.00 93.88 202 TYR A O 1
ATOM 1626 N N . THR A 1 203 ? -6.265 -4.139 6.837 1.00 94.94 203 THR A N 1
ATOM 1627 C CA . THR A 1 203 ? -6.279 -2.667 6.862 1.00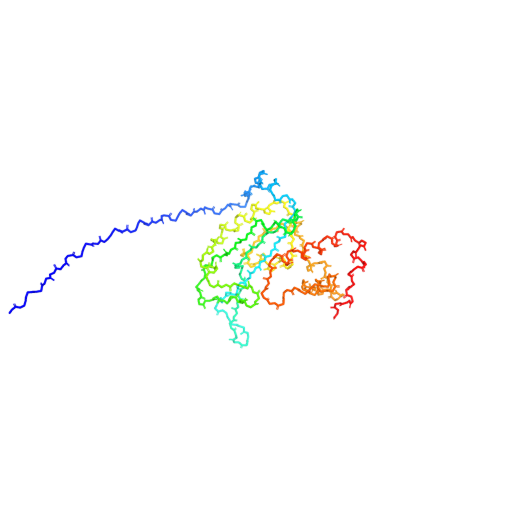 94.94 203 THR A CA 1
ATOM 1628 C C . THR A 1 203 ? -7.701 -2.140 7.064 1.00 94.94 203 THR A C 1
ATOM 1630 O O . THR A 1 203 ? -7.941 -1.314 7.942 1.00 94.94 203 THR A O 1
ATOM 1633 N N . PHE A 1 204 ? -8.678 -2.674 6.325 1.00 91.00 204 PHE A N 1
ATOM 1634 C CA . PHE A 1 204 ? -10.073 -2.274 6.485 1.00 91.00 204 PHE A CA 1
ATOM 1635 C C . PHE A 1 204 ? -10.657 -2.679 7.843 1.00 91.00 204 PHE A C 1
ATOM 1637 O O . PHE A 1 204 ? -11.342 -1.878 8.475 1.00 91.00 204 PHE A O 1
ATOM 1644 N N . ARG A 1 205 ? -10.370 -3.889 8.337 1.00 92.50 205 ARG A N 1
ATOM 1645 C CA . ARG A 1 205 ? -10.810 -4.311 9.677 1.00 92.50 205 ARG A CA 1
ATOM 1646 C C . ARG A 1 205 ? -10.244 -3.416 10.778 1.00 92.50 205 ARG A C 1
ATOM 1648 O O . ARG A 1 205 ? -10.964 -3.093 11.716 1.00 92.50 205 ARG A O 1
ATOM 1655 N N . LEU A 1 206 ? -8.989 -2.983 10.651 1.00 95.88 206 LEU A N 1
ATOM 1656 C CA . LEU A 1 206 ? -8.385 -2.001 11.554 1.00 95.88 206 LEU A CA 1
ATOM 1657 C C . LEU A 1 206 ? -9.082 -0.644 11.439 1.00 95.88 206 LEU A C 1
ATOM 1659 O O . LEU A 1 206 ? -9.422 -0.048 12.453 1.00 95.88 206 LEU A O 1
ATOM 1663 N N .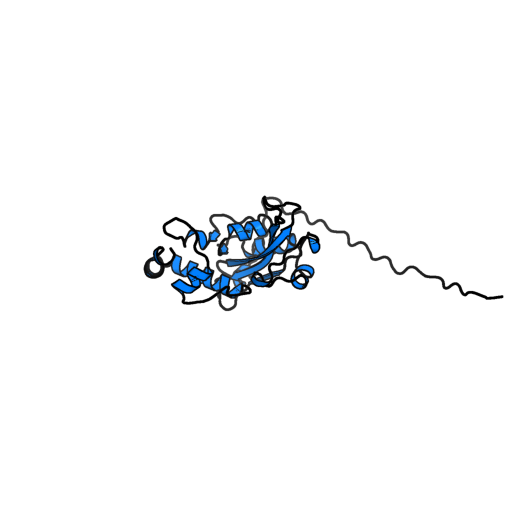 TYR A 1 207 ? -9.382 -0.181 10.225 1.00 94.19 207 TYR A N 1
ATOM 1664 C CA . TYR A 1 207 ? -10.184 1.028 10.043 1.00 94.19 207 TYR A CA 1
ATOM 1665 C C . TYR A 1 207 ? -11.545 0.929 10.742 1.00 94.19 207 TYR A C 1
ATOM 1667 O O . TYR A 1 207 ? -11.916 1.832 11.487 1.00 94.19 207 TYR A O 1
ATOM 1675 N N . GLN A 1 208 ? -12.279 -0.171 10.556 1.00 91.44 208 GLN A N 1
ATOM 1676 C CA . GLN A 1 208 ? -13.574 -0.391 11.207 1.00 91.44 208 GLN A CA 1
ATOM 1677 C C . GLN A 1 208 ? -13.455 -0.427 12.731 1.00 91.44 208 GLN A C 1
ATOM 1679 O O . GLN A 1 208 ? -14.256 0.213 13.412 1.00 91.44 208 GLN A O 1
ATOM 1684 N N . LEU A 1 209 ? -12.439 -1.122 13.250 1.00 94.25 209 LEU A N 1
ATOM 1685 C CA . LEU A 1 209 ? -12.147 -1.164 14.676 1.00 94.25 209 LEU A CA 1
ATOM 1686 C C . LEU A 1 209 ? -11.888 0.246 15.207 1.00 94.25 209 LEU A C 1
ATOM 1688 O O . LEU A 1 209 ? -12.550 0.666 16.142 1.00 94.25 209 LEU A O 1
ATOM 1692 N N . TRP A 1 210 ? -11.005 1.016 14.569 1.00 95.25 210 TRP A N 1
ATOM 1693 C CA . TRP A 1 210 ? -10.745 2.403 14.949 1.00 95.25 210 TRP A CA 1
ATOM 1694 C C . TRP A 1 210 ? -12.001 3.281 14.865 1.00 95.25 210 TRP A C 1
ATOM 1696 O O . TRP A 1 210 ? -12.224 4.126 15.724 1.00 95.25 210 TRP A O 1
ATOM 1706 N N . ARG A 1 211 ? -12.878 3.087 13.875 1.00 92.69 211 ARG A N 1
ATOM 1707 C CA . ARG A 1 211 ? -14.156 3.819 13.800 1.00 92.69 211 ARG A CA 1
ATOM 1708 C C . ARG A 1 211 ? -15.086 3.501 14.976 1.00 92.69 211 ARG A C 1
ATOM 1710 O O . ARG A 1 211 ? -15.879 4.366 15.347 1.00 92.69 211 ARG A O 1
ATOM 1717 N N . ASN A 1 212 ? -14.974 2.314 15.568 1.00 94.25 212 ASN A N 1
ATOM 1718 C CA . ASN A 1 212 ? -15.671 1.911 16.783 1.00 94.25 212 ASN A CA 1
ATOM 1719 C C . ASN A 1 212 ? -14.793 2.159 18.024 1.00 94.25 212 ASN A C 1
ATOM 1721 O O . ASN A 1 212 ? -14.131 1.255 18.523 1.00 94.25 212 ASN A O 1
ATOM 1725 N N . GLN A 1 213 ? -14.788 3.393 18.532 1.00 92.81 213 GLN A N 1
ATOM 1726 C CA . GLN A 1 213 ? -13.881 3.811 19.614 1.00 92.81 213 GLN A CA 1
ATOM 1727 C C . GLN A 1 213 ? -13.986 2.952 20.887 1.00 92.81 213 GLN A C 1
ATOM 1729 O O . GLN A 1 213 ? -12.974 2.718 21.544 1.00 92.81 213 GLN A O 1
ATOM 1734 N N . GLU A 1 214 ? -15.176 2.448 21.220 1.00 94.56 214 GLU A N 1
ATOM 1735 C CA . GLU A 1 214 ? -15.364 1.564 22.376 1.00 94.56 214 GLU A CA 1
ATOM 1736 C C . GLU A 1 214 ? -14.640 0.227 22.185 1.00 94.56 214 GLU A C 1
ATOM 1738 O O . GLU A 1 214 ? -13.861 -0.188 23.043 1.00 94.56 214 GLU A O 1
ATOM 1743 N N . GLU A 1 215 ? -14.848 -0.428 21.040 1.00 93.75 215 GLU A N 1
ATOM 1744 C CA . GLU A 1 215 ? -14.178 -1.691 20.716 1.00 93.75 215 GLU A CA 1
ATOM 1745 C C . GLU A 1 215 ? -12.669 -1.488 20.516 1.00 93.75 215 GLU A C 1
ATOM 1747 O O . GLU A 1 215 ? -11.870 -2.324 20.937 1.00 93.75 215 GLU A O 1
ATOM 1752 N N . PHE A 1 216 ? -12.261 -0.362 19.927 1.00 93.75 216 PHE A N 1
ATOM 1753 C CA . PHE A 1 216 ? -10.856 -0.009 19.743 1.00 93.75 216 PHE A CA 1
ATOM 1754 C C . PHE A 1 216 ? -10.099 0.006 21.072 1.00 93.75 216 PHE A C 1
ATOM 1756 O O . PHE A 1 216 ? -9.086 -0.678 21.191 1.00 93.75 216 PHE A O 1
ATOM 1763 N N . ILE A 1 217 ? -10.614 0.716 22.081 1.00 93.31 217 ILE A N 1
ATOM 1764 C CA . ILE A 1 217 ? -9.978 0.811 23.406 1.00 93.31 217 ILE A CA 1
ATOM 1765 C C . ILE A 1 217 ? -9.915 -0.560 24.097 1.00 93.31 217 ILE A C 1
ATOM 1767 O O . ILE A 1 217 ? -8.981 -0.832 24.845 1.00 93.31 217 ILE A O 1
ATOM 1771 N N . GLN A 1 218 ? -10.885 -1.440 23.842 1.00 94.38 218 GLN A N 1
ATOM 1772 C CA . GLN A 1 218 ? -10.905 -2.786 24.422 1.00 94.38 218 GLN A CA 1
ATOM 1773 C C . GLN A 1 218 ? -9.917 -3.747 23.754 1.00 94.38 218 GLN A C 1
ATOM 1775 O O . GLN A 1 218 ? -9.415 -4.657 24.409 1.00 94.38 218 GLN A O 1
ATOM 1780 N N . ARG A 1 219 ? -9.673 -3.591 22.448 1.00 94.00 219 ARG A N 1
ATOM 1781 C CA . ARG A 1 219 ? -8.908 -4.560 21.644 1.00 94.00 219 ARG A CA 1
ATOM 1782 C C . ARG A 1 219 ? -7.499 -4.112 21.288 1.00 94.00 219 ARG A C 1
ATOM 1784 O O . ARG A 1 219 ? -6.703 -4.943 20.858 1.00 94.00 219 ARG A O 1
ATOM 1791 N N . PHE A 1 220 ? -7.193 -2.826 21.411 1.00 96.56 220 PHE A N 1
ATOM 1792 C CA . PHE A 1 220 ? -5.873 -2.290 21.126 1.00 96.56 220 PHE A CA 1
ATOM 1793 C C . PHE A 1 220 ? -5.266 -1.663 22.379 1.00 96.56 220 PHE A C 1
ATOM 1795 O O . PHE A 1 220 ? -5.656 -0.573 22.793 1.00 96.56 220 PHE A O 1
ATOM 1802 N N . ASN A 1 221 ? -4.263 -2.341 22.936 1.00 95.06 221 ASN A N 1
ATOM 1803 C CA . ASN A 1 221 ? -3.385 -1.790 23.954 1.00 95.06 221 ASN A CA 1
ATOM 1804 C C . ASN A 1 221 ? -1.966 -1.620 23.372 1.00 95.06 221 ASN A C 1
ATOM 1806 O O . ASN A 1 221 ? -1.358 -2.620 22.985 1.00 95.06 221 ASN A O 1
ATOM 1810 N N . PRO A 1 222 ? -1.415 -0.391 23.297 1.00 93.69 222 PRO A N 1
ATOM 1811 C CA . PRO A 1 222 ? -0.043 -0.154 22.845 1.00 93.69 222 PRO A CA 1
ATOM 1812 C C . PRO A 1 222 ? 1.025 -0.966 23.595 1.00 93.69 222 PRO A C 1
ATOM 1814 O O . PRO A 1 222 ? 2.026 -1.335 22.977 1.00 93.69 222 PRO A O 1
ATOM 1817 N N . ASP A 1 223 ? 0.797 -1.292 24.874 1.00 92.75 223 ASP A N 1
ATOM 1818 C CA . ASP A 1 223 ? 1.732 -2.061 25.711 1.00 92.75 223 ASP A CA 1
ATOM 1819 C C . ASP A 1 223 ? 1.978 -3.484 25.182 1.00 92.75 223 ASP A C 1
ATOM 1821 O O . ASP A 1 223 ? 3.049 -4.054 25.390 1.00 92.75 223 ASP A O 1
ATOM 1825 N N . ASP A 1 224 ? 1.025 -4.053 24.435 1.00 92.06 224 ASP A N 1
ATOM 1826 C CA . ASP A 1 224 ? 1.140 -5.403 23.863 1.00 92.06 224 ASP A CA 1
ATOM 1827 C C . ASP A 1 224 ? 2.164 -5.484 22.715 1.00 92.06 224 ASP A C 1
ATOM 1829 O O . ASP A 1 224 ? 2.432 -6.568 22.172 1.00 92.06 224 ASP A O 1
ATOM 1833 N N . TYR A 1 225 ? 2.708 -4.333 22.312 1.00 90.81 225 TYR A N 1
ATOM 1834 C CA . TYR A 1 225 ? 3.550 -4.176 21.137 1.00 90.81 225 TYR A CA 1
ATOM 1835 C C . TYR A 1 225 ? 4.923 -3.598 21.442 1.00 90.81 225 TYR A C 1
ATOM 1837 O O . TYR A 1 225 ? 5.596 -3.265 20.470 1.00 90.81 225 TYR A O 1
ATOM 1845 N N . GLU A 1 226 ? 5.356 -3.477 22.696 1.00 77.12 226 GLU A N 1
ATOM 1846 C CA . GLU A 1 226 ? 6.715 -3.018 23.041 1.00 77.12 226 GLU A CA 1
ATOM 1847 C C . GLU A 1 226 ? 7.821 -3.984 22.564 1.00 77.12 226 GLU A C 1
ATOM 1849 O O . GLU A 1 226 ? 7.619 -5.218 22.517 1.00 77.12 226 GLU A O 1
#

InterPro domains:
  IPR012337 Ribonuclease H-like superfamily [SSF53098] (79-213)
  IPR013520 Ribonuclease H-like domain [SM00479] (44-216)
  IPR036397 Ribonuclease H superfamily [G3DSA:3.30.420.10] (46-223)
  IPR047021 RNA exonuclease REXO1/REXO3/REXO4-like [PTHR12801] (73-214)

pLDDT: mean 83.47, std 20.0, range [32.22, 97.75]

Sequence (226 aa):
MSAASQASHKPGPRAKAIQSHKVPLPFPGFMPTRTRKDIEKFGGDICIDVEKIGVWNGGYSKNGNRSYDLKAGRVTLHSMYNIENTMIHDVYLRPNWPQSSIKYMTEYSGLKAEHLLNGIDRNEAFNEIRRLINGRMLIGASLKNDLESMDDFAHPIDKQWDVQDHYKRNNGQPIRLSKLAEKIFDAHIQQGVHDPIHDARYTFRLYQLWRNQEEFIQRFNPDDYE

Organism: NCBI:txid299467

Radius of gyration: 23.06 Å; chains: 1; bounding box: 57×44×90 Å

Seconda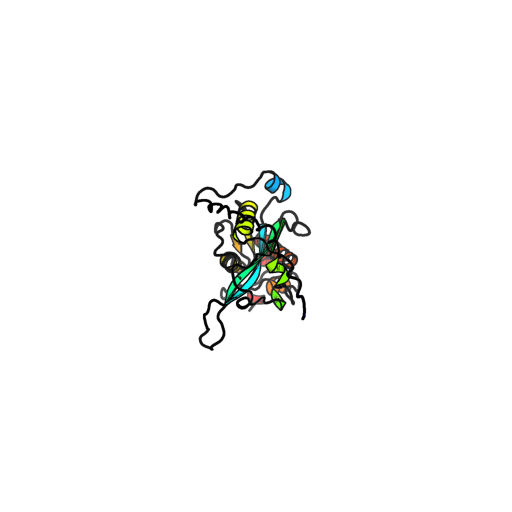ry structure (DSSP, 8-state):
---------PPPPPPP------PPPPPTT-PPPPPHHHHHHH-S-EEEEEEEEEEEEEEE-TTSPEEEEEEEEEEEEEETT-TTT-EEEEEEBPPSS-GGGEE--HHHH---HHHHHTPBPHHHHHHHHHHHHTTS-EEESSHHHHHHHTTS----GGGEEEHHHHSB-TTSPBPPHHHHHHHHH-----SSS--HHHHHHHHHHHHHHHHSHHHHHHH--GGGG-